Protein AF-A0AAW9J5B9-F1 (afdb_monomer_lite)

Sequence (372 aa):
MESLRKRIINSKIQKLKNLDISQLFRLDVITIFKAQKIKKELELKYELMYESEYAFDNLNALQYTPVLLDLQEYFNFNILSIYGVLKTNSDSKKNKKTFEHNLDNLLLRIQCLWEYIYQYINDYFELELALTYEECKIWRKRQKQIRNDEAKIKQSILELKQIKDDDYNRDKIFSLEQALRFKDKEIACVSKYNICQEMKRKYDLVEGSKYLLNIIASNEYDSVRRIRNQVAHYRSASANTSIDSMFLYNGTKSVSINKEGWIDKADILISIEKELLRLRESLNYLYTILYTSDFPNLKENAGKTYFFVEMVCCNCGDSIKIPDSFVENSSLDKKTYGYCHECGIVEVDFKQMIPLNEKHYEQMLIKFITNM

pLDDT: mean 78.95, std 17.47, range [37.25, 95.94]

Organism: Bacillus thuringiensis (NCBI:txid1428)

Secondary structure (DSSP, 8-state):
-HHHHHHHHHHHHHHHS---HHHH----HHHHHHHHHHHHHH------SS--S--S--HHHHHHHHHHHHHHHIIIIIIHHHHHHHHHHTT-TT-HHHHHHHHHHHHHHHHHHHHHHHHHHHHHTT---BSSHHHHHHHHHHHHHHHHTHHHHHHHHHHHHHS---HHHHHHHHHHHHHHHHTTS---BS-HHHHHHHHHHHB---HHHHHHHHHHHSTTHHHHHHHHHHHHHT--TT--------B-TTS-B-----SS-SS-HHHHHHHHHHHHHHHHHHHHHHHHHHHTT-PPPBGGGTT--EEEEEEEETTT--EEEEEGGGS-TT-TTS-EEEEETTTEEEEEEEEEEEEE-HHHHHHHHHHHHHH-

Structure (mmCIF, N/CA/C/O backbone):
data_AF-A0AAW9J5B9-F1
#
_entry.id   AF-A0AAW9J5B9-F1
#
loop_
_atom_site.group_PDB
_atom_site.id
_atom_site.type_symbol
_atom_site.label_atom_id
_atom_site.label_alt_id
_atom_site.label_comp_id
_atom_site.label_asym_id
_atom_site.label_entity_id
_atom_site.label_seq_id
_atom_site.pdbx_PDB_ins_code
_atom_site.Cartn_x
_atom_site.Cartn_y
_atom_site.Cartn_z
_atom_site.occupancy
_atom_site.B_iso_or_equiv
_atom_site.auth_seq_id
_atom_site.auth_comp_id
_atom_site.auth_asym_id
_atom_site.auth_atom_id
_atom_site.pdbx_PDB_model_num
ATOM 1 N N . MET A 1 1 ? 7.895 44.628 -7.923 1.00 45.50 1 MET A N 1
ATOM 2 C CA . MET A 1 1 ? 8.819 43.609 -7.361 1.00 45.50 1 MET A CA 1
ATOM 3 C C . MET A 1 1 ? 8.143 42.261 -7.103 1.00 45.50 1 MET A C 1
ATOM 5 O O . MET A 1 1 ? 8.737 41.232 -7.402 1.00 45.50 1 MET A O 1
ATOM 9 N N . GLU A 1 2 ? 6.897 42.236 -6.631 1.00 38.62 2 GLU A N 1
ATOM 10 C CA . GLU A 1 2 ? 6.120 41.003 -6.401 1.00 38.62 2 GLU A CA 1
ATOM 11 C C . GLU A 1 2 ? 5.787 40.205 -7.672 1.00 38.62 2 GLU A C 1
ATOM 13 O O . GLU A 1 2 ? 5.855 38.978 -7.667 1.00 38.62 2 GLU A O 1
ATOM 18 N N . SER A 1 3 ? 5.535 40.881 -8.800 1.00 45.56 3 SER A N 1
ATOM 19 C CA . SER A 1 3 ? 5.312 40.217 -10.095 1.00 45.56 3 SER A CA 1
ATOM 20 C C . SER A 1 3 ? 6.584 39.571 -10.663 1.00 45.56 3 SER A C 1
ATOM 22 O O . SER A 1 3 ? 6.514 38.522 -11.302 1.00 45.56 3 SER A O 1
ATOM 24 N N . LEU A 1 4 ? 7.759 40.145 -10.375 1.00 39.75 4 LEU A N 1
ATOM 25 C CA . LEU A 1 4 ? 9.056 39.579 -10.749 1.00 39.75 4 LEU A CA 1
ATOM 26 C C . LEU A 1 4 ? 9.411 38.379 -9.861 1.00 39.75 4 LEU A C 1
ATOM 28 O O . LEU A 1 4 ? 9.873 37.365 -10.373 1.00 39.75 4 LEU A O 1
ATOM 32 N N . ARG A 1 5 ? 9.123 38.448 -8.552 1.00 38.44 5 ARG A N 1
ATOM 33 C CA . ARG A 1 5 ? 9.280 37.308 -7.632 1.00 38.44 5 ARG A CA 1
ATOM 34 C C . ARG A 1 5 ? 8.341 36.154 -7.991 1.00 38.44 5 ARG A C 1
ATOM 36 O O . ARG A 1 5 ? 8.820 35.030 -8.085 1.00 38.44 5 ARG A O 1
ATOM 43 N N . LYS A 1 6 ? 7.064 36.414 -8.307 1.00 42.12 6 LYS A N 1
ATOM 44 C CA . LYS A 1 6 ? 6.124 35.384 -8.795 1.00 42.12 6 LYS A CA 1
ATOM 45 C C . LYS A 1 6 ? 6.561 34.774 -10.132 1.00 42.12 6 LYS A C 1
ATOM 47 O O . LYS A 1 6 ? 6.471 33.564 -10.288 1.00 42.12 6 LYS A O 1
ATOM 52 N N . ARG A 1 7 ? 7.109 35.558 -11.071 1.00 42.88 7 ARG A N 1
ATOM 53 C CA . ARG A 1 7 ? 7.669 35.028 -12.334 1.00 42.88 7 ARG A CA 1
ATOM 54 C C . ARG A 1 7 ? 8.946 34.213 -12.132 1.00 42.88 7 ARG A C 1
ATOM 56 O O . ARG A 1 7 ? 9.095 33.181 -12.772 1.00 42.88 7 ARG A O 1
ATOM 63 N N . ILE A 1 8 ? 9.843 34.622 -11.234 1.00 44.16 8 ILE A N 1
ATOM 64 C CA . ILE A 1 8 ? 11.071 33.871 -10.928 1.00 44.16 8 ILE A CA 1
ATOM 65 C C . ILE A 1 8 ? 10.732 32.563 -10.207 1.00 44.16 8 ILE A C 1
ATOM 67 O O . ILE A 1 8 ? 11.266 31.523 -10.585 1.00 44.16 8 ILE A O 1
ATOM 71 N N . ILE A 1 9 ? 9.809 32.594 -9.241 1.00 42.25 9 ILE A N 1
ATOM 72 C CA . ILE A 1 9 ? 9.325 31.409 -8.522 1.00 42.25 9 ILE A CA 1
ATOM 73 C C . ILE A 1 9 ? 8.587 30.472 -9.484 1.00 42.25 9 ILE A C 1
ATOM 75 O O . ILE A 1 9 ? 8.956 29.306 -9.565 1.00 42.25 9 ILE A O 1
ATOM 79 N N . ASN A 1 10 ? 7.671 30.974 -10.320 1.00 40.94 10 ASN A N 1
ATOM 80 C CA . ASN A 1 10 ? 6.995 30.149 -11.325 1.00 40.94 10 ASN A CA 1
ATOM 81 C C . ASN A 1 10 ? 7.965 29.603 -12.378 1.00 40.94 10 ASN A C 1
ATOM 83 O O . ASN A 1 10 ? 7.846 28.440 -12.727 1.00 40.94 10 ASN A O 1
ATOM 87 N N . SER A 1 11 ? 8.980 30.360 -12.815 1.00 37.25 11 SER A N 1
ATOM 88 C CA . SER A 1 11 ? 9.998 29.864 -13.758 1.00 37.25 11 SER A CA 1
ATOM 89 C C . SER A 1 11 ? 10.945 28.829 -13.140 1.00 37.25 11 SER A C 1
ATOM 91 O O . SER A 1 11 ? 11.411 27.937 -13.843 1.00 37.25 11 SER A O 1
ATOM 93 N N . LYS A 1 12 ? 11.221 28.911 -11.829 1.00 41.00 12 LYS A N 1
ATOM 94 C CA . LYS A 1 12 ? 11.995 27.903 -11.090 1.00 41.00 12 LYS A CA 1
ATOM 95 C C . LYS A 1 12 ? 11.158 26.653 -10.820 1.00 41.00 12 LYS A C 1
ATOM 97 O O . LYS A 1 12 ? 11.671 25.558 -10.996 1.00 41.00 12 LYS A O 1
ATOM 102 N N . ILE A 1 13 ? 9.871 26.803 -10.506 1.00 37.78 13 ILE A N 1
ATOM 103 C CA . ILE A 1 13 ? 8.915 25.695 -10.358 1.00 37.78 13 ILE A CA 1
ATOM 104 C C . ILE A 1 13 ? 8.651 25.014 -11.718 1.00 37.78 13 ILE A C 1
ATOM 106 O O . ILE A 1 13 ? 8.597 23.792 -11.782 1.00 37.78 13 ILE A O 1
ATOM 110 N N . GLN A 1 14 ? 8.598 25.755 -12.833 1.00 38.06 14 GLN A N 1
ATOM 111 C CA . GLN A 1 14 ? 8.521 25.184 -14.190 1.00 38.06 14 GLN A CA 1
ATOM 112 C C . GLN A 1 14 ? 9.832 24.530 -14.644 1.00 38.06 14 GLN A C 1
ATOM 114 O O . GLN A 1 14 ? 9.792 23.538 -15.365 1.00 38.06 14 GLN A O 1
ATOM 119 N N . LYS A 1 15 ? 10.991 25.041 -14.205 1.00 39.75 15 LYS A N 1
ATOM 120 C CA . LYS A 1 15 ? 12.293 24.385 -14.420 1.00 39.75 15 LYS A CA 1
ATOM 121 C C . LYS A 1 15 ? 12.475 23.126 -13.570 1.00 39.75 15 LYS A C 1
ATOM 123 O O . LYS A 1 15 ? 13.198 22.239 -13.998 1.00 39.75 15 LYS A O 1
ATOM 128 N N . LEU A 1 16 ? 11.816 23.030 -12.414 1.00 38.62 16 LEU A N 1
ATOM 129 C CA . LEU A 1 16 ? 11.815 21.828 -11.573 1.00 38.62 16 LEU A CA 1
ATOM 130 C C . LEU A 1 16 ? 10.824 20.763 -12.071 1.00 38.62 16 LEU A C 1
ATOM 132 O O . LEU A 1 16 ? 11.108 19.579 -11.948 1.00 38.62 16 LEU A O 1
ATOM 136 N N . LYS A 1 17 ? 9.719 21.160 -12.721 1.00 41.53 17 LYS A N 1
ATOM 137 C CA . LYS A 1 17 ? 8.743 20.225 -13.320 1.00 41.53 17 LYS A CA 1
ATOM 138 C C . LYS A 1 17 ? 9.217 19.529 -14.604 1.00 41.53 17 LYS A C 1
ATOM 140 O O . LYS A 1 17 ? 8.577 18.583 -15.042 1.00 41.53 17 LYS A O 1
ATOM 145 N N . ASN A 1 18 ? 10.346 19.951 -15.173 1.00 43.81 18 ASN A N 1
ATOM 146 C CA . ASN A 1 18 ? 10.967 19.331 -16.341 1.00 43.81 18 ASN A CA 1
ATOM 147 C C . ASN A 1 18 ? 12.448 19.042 -16.059 1.00 43.81 18 ASN A C 1
ATOM 149 O O . ASN A 1 18 ? 13.334 19.679 -16.632 1.00 43.81 18 ASN A O 1
ATOM 153 N N . LEU A 1 19 ? 12.722 18.062 -15.193 1.00 48.56 19 LEU A N 1
ATOM 154 C CA . LEU A 1 19 ? 13.980 17.320 -15.278 1.00 48.56 19 LEU A CA 1
ATOM 155 C C . LEU A 1 19 ? 13.970 16.575 -16.619 1.00 48.56 19 LEU A C 1
ATOM 157 O O . LEU A 1 19 ? 13.401 15.491 -16.769 1.00 48.56 19 LEU A O 1
ATOM 161 N N . ASP A 1 20 ? 14.504 17.248 -17.631 1.00 61.62 20 ASP A N 1
ATOM 162 C CA . ASP A 1 20 ? 14.622 16.743 -18.987 1.00 61.62 20 ASP A CA 1
ATOM 163 C C . ASP A 1 20 ? 15.640 15.589 -19.003 1.00 61.62 20 ASP A C 1
ATOM 165 O O . ASP A 1 20 ? 16.644 15.622 -18.295 1.00 61.62 20 ASP A O 1
ATOM 169 N N . ILE A 1 21 ? 15.399 14.556 -19.813 1.00 59.09 21 ILE A N 1
ATOM 170 C CA . ILE A 1 21 ? 16.314 13.417 -20.012 1.00 59.09 21 ILE A CA 1
ATOM 171 C C . ILE A 1 21 ? 17.737 13.915 -20.336 1.00 59.09 21 ILE A C 1
ATOM 173 O O . ILE A 1 21 ? 18.721 13.290 -19.939 1.00 59.09 21 ILE A O 1
ATOM 177 N N . SER A 1 22 ? 17.842 15.086 -20.976 1.00 53.28 22 SER A N 1
ATOM 178 C CA . SER A 1 22 ? 19.089 15.814 -21.246 1.00 53.28 22 SER A CA 1
ATOM 179 C C . SER A 1 22 ? 19.916 16.178 -20.001 1.00 53.28 22 SER A C 1
ATOM 181 O O . SER A 1 22 ? 21.133 16.322 -20.093 1.00 53.28 22 SER A O 1
ATOM 183 N N . GLN A 1 23 ? 19.288 16.305 -18.830 1.00 58.41 23 GLN A N 1
ATOM 184 C CA . GLN A 1 23 ? 19.950 16.587 -17.552 1.00 58.41 23 GLN A CA 1
ATOM 185 C C . GLN A 1 23 ? 20.451 15.313 -16.859 1.00 58.41 23 GLN A C 1
ATOM 187 O O . GLN A 1 23 ? 21.384 15.375 -16.062 1.00 58.41 23 GLN A O 1
ATOM 192 N N . LEU A 1 24 ? 19.850 14.161 -17.173 1.00 58.34 24 LEU A N 1
ATOM 193 C CA . LEU A 1 24 ? 20.201 12.863 -16.589 1.00 58.34 24 LEU A CA 1
ATOM 194 C C . LEU A 1 24 ? 21.295 12.142 -17.385 1.00 58.34 24 LEU A C 1
ATOM 196 O O . LEU A 1 24 ? 22.034 11.334 -16.825 1.00 58.34 24 LEU A O 1
ATOM 200 N N . PHE A 1 25 ? 21.423 12.437 -18.682 1.00 63.41 25 PHE A N 1
ATOM 201 C CA . PHE A 1 25 ? 22.341 11.731 -19.566 1.00 63.41 25 PHE A CA 1
ATOM 202 C C . PHE A 1 25 ? 23.027 12.665 -20.566 1.00 63.41 25 PHE A C 1
ATOM 204 O O . PHE A 1 25 ? 22.401 13.528 -21.174 1.00 63.41 25 PHE A O 1
ATOM 211 N N . ARG A 1 26 ? 24.321 12.429 -20.819 1.00 67.50 26 ARG A N 1
ATOM 212 C CA . ARG A 1 26 ? 25.045 13.050 -21.940 1.00 67.50 26 ARG A CA 1
ATOM 213 C C . ARG A 1 26 ? 24.706 12.309 -23.234 1.00 67.50 26 ARG A C 1
ATOM 215 O O . ARG A 1 26 ? 25.412 11.378 -23.613 1.00 67.50 26 ARG A O 1
ATOM 222 N N . LEU A 1 27 ? 23.605 12.694 -23.868 1.00 70.06 27 LEU A N 1
ATOM 223 C CA . LEU A 1 27 ? 23.097 12.088 -25.101 1.00 70.06 27 LEU A CA 1
ATOM 224 C C . LEU A 1 27 ? 23.032 13.122 -26.221 1.00 70.06 27 LEU A C 1
ATOM 226 O O . LEU A 1 27 ? 22.936 14.323 -25.968 1.00 70.06 27 LEU A O 1
ATOM 230 N N . ASP A 1 28 ? 23.068 12.654 -27.466 1.00 77.00 28 ASP A N 1
ATOM 231 C CA . ASP A 1 28 ? 22.758 13.506 -28.606 1.00 77.00 28 ASP A CA 1
ATOM 232 C C . ASP A 1 28 ? 21.259 13.863 -28.637 1.00 77.00 28 ASP A C 1
ATOM 234 O O . ASP A 1 28 ? 20.402 13.160 -28.092 1.00 77.00 28 ASP A O 1
ATOM 238 N N . VAL A 1 29 ? 20.945 14.975 -29.301 1.00 74.94 29 VAL A N 1
ATOM 239 C CA . VAL A 1 29 ? 19.597 15.562 -29.350 1.00 74.94 29 VAL A CA 1
ATOM 240 C C . VAL A 1 29 ? 18.562 14.596 -29.942 1.00 74.94 29 VAL A C 1
ATOM 242 O O . VAL A 1 29 ? 17.418 14.572 -29.489 1.00 74.94 29 VAL A O 1
ATOM 245 N N . ILE A 1 30 ? 18.950 13.768 -30.919 1.00 81.25 30 ILE A N 1
ATOM 246 C CA . ILE A 1 30 ? 18.036 12.817 -31.571 1.00 81.25 30 ILE A CA 1
ATOM 247 C C . ILE A 1 30 ? 17.662 11.706 -30.588 1.00 81.25 30 ILE A C 1
ATOM 249 O O . ILE A 1 30 ? 16.487 11.346 -30.476 1.00 81.25 30 ILE A O 1
ATOM 253 N N . THR A 1 31 ? 18.643 11.190 -29.848 1.00 78.31 31 THR A N 1
ATOM 254 C CA . THR A 1 31 ? 18.417 10.178 -28.811 1.00 78.31 31 THR A CA 1
ATOM 255 C C . THR A 1 31 ? 17.527 10.712 -27.690 1.00 78.31 31 THR A C 1
ATOM 257 O O . THR A 1 31 ? 16.606 10.016 -27.262 1.00 78.31 31 THR A O 1
ATOM 260 N N . ILE A 1 32 ? 17.732 11.961 -27.259 1.00 79.06 32 ILE A N 1
ATOM 261 C CA . ILE A 1 32 ? 16.878 12.615 -26.253 1.00 79.06 32 ILE A CA 1
ATOM 262 C C . ILE A 1 32 ? 15.430 12.694 -26.744 1.00 79.06 32 ILE A C 1
ATOM 264 O O . ILE A 1 32 ? 14.520 12.276 -26.030 1.00 79.06 32 ILE A O 1
ATOM 268 N N . PHE A 1 33 ? 15.209 13.163 -27.975 1.00 82.00 33 PHE A N 1
ATOM 269 C CA . PHE A 1 33 ? 13.865 13.312 -28.536 1.00 82.00 33 PHE A CA 1
ATOM 270 C C . PHE A 1 33 ? 13.115 11.972 -28.630 1.00 82.00 33 PHE A C 1
ATOM 272 O O . PHE A 1 33 ? 11.947 11.870 -28.251 1.00 82.00 33 PHE A O 1
ATOM 279 N N . LYS A 1 34 ? 13.794 10.910 -29.083 1.00 85.44 34 LYS A N 1
ATOM 280 C CA . LYS A 1 34 ? 13.216 9.556 -29.138 1.00 85.44 34 LYS A CA 1
ATOM 281 C C . LYS A 1 34 ? 12.897 9.008 -27.744 1.00 85.44 34 LYS A C 1
ATOM 283 O O . LYS A 1 34 ? 11.798 8.497 -27.533 1.00 85.44 34 LYS A O 1
ATOM 288 N N . ALA A 1 35 ? 13.811 9.169 -26.787 1.00 86.44 35 ALA A N 1
ATOM 289 C CA . ALA A 1 35 ? 13.609 8.723 -25.412 1.00 86.44 35 ALA A CA 1
ATOM 290 C C . ALA A 1 35 ? 12.434 9.451 -24.735 1.00 86.44 35 ALA A C 1
ATOM 292 O O . ALA A 1 35 ? 11.640 8.821 -24.038 1.00 86.44 35 ALA A O 1
ATOM 293 N N . GLN A 1 36 ? 12.280 10.757 -24.981 1.00 86.56 36 GLN A N 1
ATOM 294 C CA . GLN A 1 36 ? 11.145 11.544 -24.489 1.00 86.56 36 GLN A CA 1
ATOM 295 C C . GLN A 1 36 ? 9.810 11.054 -25.058 1.00 86.56 36 GLN A C 1
ATOM 297 O O . GLN A 1 36 ? 8.827 10.992 -24.321 1.00 86.56 36 GLN A O 1
ATOM 302 N N . LYS A 1 37 ? 9.765 10.680 -26.344 1.00 89.19 37 LYS A N 1
ATOM 303 C CA . LYS A 1 37 ? 8.553 10.124 -26.960 1.00 89.19 37 LYS A CA 1
ATOM 304 C C . LYS A 1 37 ? 8.123 8.828 -26.266 1.00 89.19 37 LYS A C 1
ATOM 306 O O . LYS A 1 37 ? 6.975 8.728 -25.849 1.00 89.19 37 LYS A O 1
ATOM 311 N N . ILE A 1 38 ? 9.061 7.900 -26.060 1.00 89.38 38 ILE A N 1
ATOM 312 C CA . ILE A 1 38 ? 8.812 6.629 -25.357 1.00 89.38 38 ILE A CA 1
ATOM 313 C C . ILE A 1 38 ? 8.343 6.883 -23.919 1.00 89.38 38 ILE A C 1
ATOM 315 O O . ILE A 1 38 ? 7.370 6.287 -23.467 1.00 89.38 38 ILE A O 1
ATOM 319 N N . LYS A 1 39 ? 9.003 7.803 -23.201 1.00 91.12 39 LYS A N 1
ATOM 320 C CA . LYS A 1 39 ? 8.587 8.201 -21.850 1.00 91.12 39 LYS A CA 1
ATOM 321 C C . LYS A 1 39 ? 7.140 8.699 -21.840 1.00 91.12 39 LYS A C 1
ATOM 323 O O . LYS A 1 39 ? 6.379 8.294 -20.973 1.00 91.12 39 LYS A O 1
ATOM 328 N N . LYS A 1 40 ? 6.761 9.556 -22.791 1.00 90.25 40 LYS A N 1
ATOM 329 C CA . LYS A 1 40 ? 5.415 10.139 -22.874 1.00 90.25 40 LYS A CA 1
ATOM 330 C C . LYS A 1 40 ? 4.329 9.093 -23.151 1.00 90.25 40 LYS A C 1
ATOM 332 O O . LYS A 1 40 ? 3.223 9.240 -22.651 1.00 90.25 40 LYS A O 1
ATOM 337 N N . GLU A 1 41 ? 4.634 8.051 -23.923 1.00 92.00 41 GLU A N 1
ATOM 338 C CA . GLU A 1 41 ? 3.702 6.946 -24.213 1.00 92.00 41 GLU A CA 1
ATOM 339 C C . GLU A 1 41 ? 3.395 6.090 -22.971 1.00 92.00 41 GLU A C 1
ATOM 341 O O . GLU A 1 41 ? 2.293 5.558 -22.836 1.00 92.00 41 GLU A O 1
ATOM 346 N N . LEU A 1 42 ? 4.353 5.978 -22.048 1.00 92.19 42 LEU A N 1
ATOM 347 C CA . LEU A 1 42 ? 4.228 5.181 -20.823 1.00 92.19 42 LEU A CA 1
ATOM 348 C C . LEU A 1 42 ? 3.966 6.014 -19.563 1.00 92.19 42 LEU A C 1
ATOM 350 O O . LEU A 1 42 ? 3.813 5.435 -18.489 1.00 92.19 42 LEU A O 1
ATOM 354 N N . GLU A 1 43 ? 3.922 7.341 -19.685 1.00 93.38 43 GLU A N 1
ATOM 355 C CA . GLU A 1 43 ? 3.782 8.274 -18.567 1.00 93.38 43 GLU A CA 1
ATOM 356 C C . GLU A 1 43 ? 2.565 7.925 -17.707 1.00 93.38 43 GLU A C 1
ATOM 358 O O . GLU A 1 43 ? 1.447 7.774 -18.202 1.00 93.38 43 GLU A O 1
ATOM 363 N N . LEU A 1 44 ? 2.789 7.802 -16.401 1.00 93.50 44 LEU A N 1
ATOM 364 C CA . LEU A 1 44 ? 1.720 7.642 -15.434 1.00 93.50 44 LEU A CA 1
ATOM 365 C C . LEU A 1 44 ? 1.072 9.001 -15.188 1.00 93.50 44 LEU A C 1
ATOM 367 O O . LEU A 1 44 ? 1.712 9.928 -14.677 1.00 93.50 44 LEU A O 1
ATOM 371 N N . LYS A 1 45 ? -0.215 9.085 -15.501 1.00 92.94 45 LYS A N 1
ATOM 372 C CA . LYS A 1 45 ? -1.124 10.127 -15.033 1.00 92.94 45 LYS A CA 1
ATOM 373 C C . LYS A 1 45 ? -2.209 9.423 -14.250 1.00 92.94 45 LYS A C 1
ATOM 375 O O . LYS A 1 45 ? -2.816 8.495 -14.775 1.00 92.94 45 LYS A O 1
ATOM 380 N N . TYR A 1 46 ? -2.371 9.821 -12.996 1.00 90.50 46 TYR A N 1
ATOM 381 C CA . TYR A 1 46 ? -3.402 9.242 -12.160 1.00 90.50 46 TYR A CA 1
ATOM 382 C C . TYR A 1 46 ? -4.772 9.547 -12.743 1.00 90.50 46 TYR A C 1
ATOM 384 O O . TYR A 1 46 ? -5.116 10.704 -12.983 1.00 90.50 46 TYR A O 1
ATOM 392 N N . GLU A 1 47 ? -5.518 8.480 -12.974 1.00 87.19 47 GLU A N 1
ATOM 393 C CA . GLU A 1 47 ? -6.878 8.492 -13.483 1.00 87.19 47 GLU A CA 1
ATOM 394 C C . GLU A 1 47 ? -7.669 7.497 -12.632 1.00 87.19 47 GLU A C 1
ATOM 396 O O . GLU A 1 47 ? -7.157 6.428 -12.284 1.00 87.19 47 GLU A O 1
ATOM 401 N N . LEU A 1 48 ? -8.890 7.872 -12.245 1.00 82.06 48 LEU A N 1
ATOM 402 C CA . LEU A 1 48 ? -9.782 6.953 -11.545 1.00 82.06 48 LEU A CA 1
ATOM 403 C C . LEU A 1 48 ? -10.163 5.830 -12.508 1.00 82.06 48 LEU A C 1
ATOM 405 O O . LEU A 1 48 ? -10.676 6.087 -13.594 1.00 82.06 48 LEU A O 1
ATOM 409 N N . MET A 1 49 ? -9.906 4.588 -12.104 1.00 79.81 49 MET A N 1
ATOM 410 C CA . MET A 1 49 ? -10.220 3.413 -12.923 1.00 79.81 49 MET A CA 1
ATOM 411 C C . MET A 1 49 ? -11.723 3.098 -12.936 1.00 79.81 49 MET A C 1
ATOM 413 O O . MET A 1 49 ? -12.199 2.402 -13.829 1.00 79.81 49 MET A O 1
ATOM 417 N N . TYR A 1 50 ? -12.461 3.606 -11.950 1.00 76.44 50 TYR A N 1
ATOM 418 C CA . TYR A 1 50 ? -13.912 3.524 -11.840 1.00 76.44 50 TYR A CA 1
ATOM 419 C C . TYR A 1 50 ? -14.436 4.733 -11.062 1.00 76.44 50 TYR A C 1
ATOM 421 O O . TYR A 1 50 ? -13.737 5.300 -10.217 1.00 76.44 50 TYR A O 1
ATOM 429 N N . GLU A 1 51 ? -15.664 5.138 -11.369 1.00 68.38 51 GLU A N 1
ATOM 430 C CA . GLU A 1 51 ? -16.358 6.191 -10.635 1.00 68.38 51 GLU A CA 1
ATOM 431 C C . GLU A 1 51 ? -16.940 5.626 -9.333 1.00 68.38 51 GLU A C 1
ATOM 433 O O . GLU A 1 51 ? -17.362 4.472 -9.264 1.00 68.38 51 GLU A O 1
ATOM 438 N N . SER A 1 52 ? -16.954 6.452 -8.291 1.00 64.94 52 SER A N 1
ATOM 439 C CA . SER A 1 52 ? -17.652 6.184 -7.036 1.00 64.94 52 SER A CA 1
ATOM 440 C C . SER A 1 52 ? -18.594 7.350 -6.776 1.00 64.94 52 SER A C 1
ATOM 442 O O . SER A 1 52 ? -18.180 8.507 -6.869 1.00 64.94 52 SER A O 1
ATOM 444 N N . GLU A 1 53 ? -19.849 7.048 -6.435 1.00 53.19 53 GLU A N 1
ATOM 445 C CA . GLU A 1 53 ? -20.842 8.049 -6.016 1.00 53.19 53 GLU A CA 1
ATOM 446 C C . GLU A 1 53 ? -20.408 8.789 -4.737 1.00 53.19 53 GLU A C 1
ATOM 448 O O . GLU A 1 53 ? -20.873 9.892 -4.454 1.00 53.19 53 GLU A O 1
ATOM 453 N N . TYR A 1 54 ? -19.466 8.210 -3.987 1.00 54.53 54 TYR A N 1
ATOM 454 C CA . TYR A 1 54 ? -18.991 8.704 -2.702 1.00 54.53 54 TYR A CA 1
ATOM 455 C C . TYR A 1 54 ? -17.584 9.261 -2.852 1.00 54.53 54 TYR A C 1
ATOM 457 O O . TYR A 1 54 ? -16.589 8.649 -2.465 1.00 54.53 54 TYR A O 1
ATOM 465 N N . ALA A 1 55 ? -17.505 10.448 -3.439 1.00 50.84 55 ALA A N 1
ATOM 466 C CA . ALA A 1 55 ? -16.282 11.225 -3.448 1.00 50.84 55 ALA A CA 1
ATOM 467 C C . ALA A 1 55 ? -16.315 12.248 -2.299 1.00 50.84 55 ALA A C 1
ATOM 469 O O . ALA A 1 55 ? -17.340 12.875 -2.042 1.00 50.84 55 ALA A O 1
ATOM 470 N N . PHE A 1 56 ? -15.155 12.459 -1.674 1.00 52.19 56 PHE A N 1
ATOM 471 C CA . PHE A 1 56 ? -14.836 13.594 -0.797 1.00 52.19 56 PHE A CA 1
ATOM 472 C C . PHE A 1 56 ? -15.341 13.559 0.655 1.00 52.19 56 PHE A C 1
ATOM 474 O O . PHE A 1 56 ? -16.230 14.313 1.034 1.00 52.19 56 PHE A O 1
ATOM 481 N N . ASP A 1 57 ? -14.652 12.783 1.507 1.00 53.94 57 ASP A N 1
ATOM 482 C CA . ASP A 1 57 ? -14.237 13.260 2.848 1.00 53.94 57 ASP A CA 1
ATOM 483 C C . ASP A 1 57 ? -13.143 12.390 3.517 1.00 53.94 57 ASP A C 1
ATOM 485 O O . ASP A 1 57 ? -13.123 12.174 4.735 1.00 53.94 57 ASP A O 1
ATOM 489 N N . ASN A 1 58 ? -12.229 11.832 2.714 1.00 64.25 58 ASN A N 1
ATOM 490 C CA . ASN A 1 58 ? -11.289 10.816 3.182 1.00 64.25 58 ASN A CA 1
ATOM 491 C C . ASN A 1 58 ? -10.040 11.455 3.820 1.00 64.25 58 ASN A C 1
ATOM 493 O O . ASN A 1 58 ? -9.163 11.956 3.116 1.00 64.25 58 ASN A O 1
ATOM 497 N N . LEU A 1 59 ? -9.920 11.405 5.153 1.00 70.44 59 LEU A N 1
ATOM 498 C CA . LEU A 1 59 ? -8.696 11.806 5.870 1.00 70.44 59 LEU A CA 1
ATOM 499 C C . LEU A 1 59 ? -7.468 11.031 5.364 1.00 70.44 59 LEU A C 1
ATOM 501 O O . LEU A 1 59 ? -6.374 11.591 5.286 1.00 70.44 59 LEU A O 1
ATOM 505 N N . ASN A 1 60 ? -7.659 9.781 4.926 1.00 76.56 60 ASN A N 1
ATOM 506 C CA . ASN A 1 60 ? -6.580 8.992 4.342 1.00 76.56 60 ASN A CA 1
ATOM 507 C C . ASN A 1 60 ? -6.087 9.615 3.030 1.00 76.56 60 ASN A C 1
ATOM 509 O O . ASN A 1 60 ? -4.891 9.580 2.756 1.00 76.56 60 ASN A O 1
ATOM 513 N N . ALA A 1 61 ? -6.957 10.244 2.232 1.00 81.06 61 ALA A N 1
ATOM 514 C CA . ALA A 1 61 ? -6.512 10.923 1.016 1.00 81.06 61 ALA A CA 1
ATOM 515 C C . ALA A 1 61 ? -5.514 12.041 1.346 1.00 81.06 61 ALA A C 1
ATOM 517 O O . ALA A 1 61 ? -4.488 12.147 0.680 1.00 81.06 61 ALA A O 1
ATOM 518 N N . LEU A 1 62 ? -5.732 12.813 2.413 1.00 80.81 62 LEU A N 1
ATOM 519 C CA . LEU A 1 62 ? -4.776 13.843 2.835 1.00 80.81 62 LEU A CA 1
ATOM 520 C C . LEU A 1 62 ? -3.427 13.251 3.264 1.00 80.81 62 LEU A C 1
ATOM 522 O O . LEU A 1 62 ? -2.384 13.796 2.909 1.00 80.81 62 LEU A O 1
ATOM 526 N N . GLN A 1 63 ? -3.444 12.130 3.989 1.00 84.50 63 GLN A N 1
ATOM 527 C CA . GLN A 1 63 ? -2.227 11.475 4.475 1.00 84.50 63 GLN A CA 1
ATOM 528 C C . GLN A 1 63 ? -1.426 10.803 3.350 1.00 84.50 63 GLN A C 1
ATOM 530 O O . GLN A 1 63 ? -0.202 10.915 3.310 1.00 84.50 63 GLN A O 1
ATOM 535 N N . TYR A 1 64 ? -2.100 10.118 2.424 1.00 88.75 64 TYR A N 1
ATOM 536 C CA . TYR A 1 64 ? -1.452 9.204 1.482 1.00 88.75 64 TYR A CA 1
ATOM 537 C C . TYR A 1 64 ? -1.299 9.752 0.057 1.00 88.75 64 TYR A C 1
ATOM 539 O O . TYR A 1 64 ? -0.500 9.215 -0.713 1.00 88.75 64 TYR A O 1
ATOM 547 N N . THR A 1 65 ? -1.995 10.836 -0.308 1.00 89.94 65 THR A N 1
ATOM 548 C CA . THR A 1 65 ? -1.812 11.487 -1.621 1.00 89.94 65 THR A CA 1
ATOM 549 C C . THR A 1 65 ? -0.374 11.951 -1.858 1.00 89.94 65 THR A C 1
ATOM 551 O O . THR A 1 65 ? 0.141 11.677 -2.943 1.00 89.94 65 THR A O 1
ATOM 554 N N . PRO A 1 66 ? 0.320 12.602 -0.898 1.00 90.62 66 PRO A N 1
ATOM 555 C CA . PRO A 1 66 ? 1.708 13.014 -1.107 1.00 90.62 66 PRO A CA 1
ATOM 556 C C . PRO A 1 66 ? 2.618 11.837 -1.475 1.00 90.62 66 PRO A C 1
ATOM 558 O O . PRO A 1 66 ? 3.387 11.930 -2.425 1.00 90.62 66 PRO A O 1
ATOM 561 N N . VAL A 1 67 ? 2.450 10.694 -0.801 1.00 91.06 67 VAL A N 1
ATOM 562 C CA . VAL A 1 67 ? 3.235 9.483 -1.075 1.00 91.06 67 VAL A CA 1
ATOM 563 C C . VAL A 1 67 ? 2.944 8.936 -2.476 1.00 91.06 67 VAL A C 1
ATOM 565 O O . VAL A 1 67 ? 3.868 8.561 -3.192 1.00 91.06 67 VAL A O 1
ATOM 568 N N . LEU A 1 68 ? 1.680 8.928 -2.921 1.00 92.25 68 LEU A N 1
ATOM 569 C CA . LEU A 1 68 ? 1.345 8.527 -4.293 1.00 92.25 68 LEU A CA 1
ATOM 570 C C . LEU A 1 68 ? 1.960 9.459 -5.341 1.00 92.25 68 LEU A C 1
ATOM 572 O O . LEU A 1 68 ? 2.433 8.982 -6.374 1.00 92.25 68 LEU A O 1
ATOM 576 N N . LEU A 1 69 ? 1.969 10.770 -5.099 1.00 91.81 69 LEU A N 1
ATOM 577 C CA . LEU A 1 69 ? 2.608 11.727 -6.003 1.00 91.81 69 LEU A CA 1
ATOM 578 C C . LEU A 1 69 ? 4.121 11.488 -6.081 1.00 91.81 69 LEU A C 1
ATOM 580 O O . LEU A 1 69 ? 4.663 11.440 -7.184 1.00 91.81 69 LEU A O 1
ATOM 584 N N . ASP A 1 70 ? 4.781 11.217 -4.955 1.00 91.19 70 ASP A N 1
ATOM 585 C CA . ASP A 1 70 ? 6.205 10.860 -4.933 1.00 91.19 70 ASP A CA 1
ATOM 586 C C . ASP A 1 70 ? 6.484 9.569 -5.724 1.00 91.19 70 ASP A C 1
ATOM 588 O O . ASP A 1 70 ? 7.452 9.494 -6.485 1.00 91.19 70 ASP A O 1
ATOM 592 N N . LEU A 1 71 ? 5.617 8.553 -5.615 1.00 93.75 71 LEU A N 1
ATOM 593 C CA . LEU A 1 71 ? 5.730 7.314 -6.398 1.00 93.75 71 LEU A CA 1
ATOM 594 C C . LEU A 1 71 ? 5.527 7.554 -7.897 1.00 93.75 71 LEU A C 1
ATOM 596 O O . LEU A 1 71 ? 6.245 6.972 -8.717 1.00 93.75 71 LEU A O 1
ATOM 600 N N . GLN A 1 72 ? 4.591 8.431 -8.265 1.00 95.00 72 GLN A N 1
ATOM 601 C CA . GLN A 1 72 ? 4.373 8.837 -9.652 1.00 95.00 72 GLN A CA 1
ATOM 602 C C . GLN A 1 72 ? 5.595 9.560 -10.212 1.00 95.00 72 GLN A C 1
ATOM 604 O O . GLN A 1 72 ? 6.046 9.245 -11.316 1.00 95.00 72 GLN A O 1
ATOM 609 N N . GLU A 1 73 ? 6.158 10.504 -9.460 1.00 92.50 73 GLU A N 1
ATOM 610 C CA . GLU A 1 73 ? 7.385 11.195 -9.843 1.00 92.50 73 GLU A CA 1
ATOM 611 C C . GLU A 1 73 ? 8.556 10.214 -9.955 1.00 92.50 73 GLU A C 1
ATOM 613 O O . GLU A 1 73 ? 9.305 10.247 -10.937 1.00 92.50 73 GLU A O 1
ATOM 618 N N . TYR A 1 74 ? 8.692 9.276 -9.017 1.00 93.56 74 TYR A N 1
ATOM 619 C CA . TYR A 1 74 ? 9.715 8.239 -9.087 1.00 93.56 74 TYR A CA 1
ATOM 620 C C . TYR A 1 74 ? 9.562 7.385 -10.353 1.00 93.56 74 TYR A C 1
ATOM 622 O O . TYR A 1 74 ? 10.523 7.226 -11.109 1.00 93.56 74 TYR A O 1
ATOM 630 N N . PHE A 1 75 ? 8.359 6.898 -10.654 1.00 95.94 75 PHE A N 1
ATOM 631 C CA . PHE A 1 75 ? 8.091 6.132 -11.870 1.00 95.94 75 PHE A CA 1
ATOM 632 C C . PHE A 1 75 ? 8.401 6.949 -13.138 1.00 95.94 75 PHE A C 1
ATOM 634 O O . PHE A 1 75 ? 9.222 6.545 -13.969 1.00 95.94 75 PHE A O 1
ATOM 641 N N . ASN A 1 76 ? 7.829 8.147 -13.263 1.00 93.19 76 ASN A N 1
ATOM 642 C CA . ASN A 1 76 ? 7.947 8.967 -14.467 1.00 93.19 76 ASN A CA 1
ATOM 643 C C . ASN A 1 76 ? 9.366 9.502 -14.698 1.00 93.19 76 ASN A C 1
ATOM 645 O O . ASN A 1 76 ? 9.844 9.537 -15.836 1.00 93.19 76 ASN A O 1
ATOM 649 N N . PHE A 1 77 ? 10.061 9.941 -13.649 1.00 89.12 77 PHE A N 1
ATOM 650 C CA . PHE A 1 77 ? 11.378 10.561 -13.793 1.00 89.12 77 PHE A CA 1
ATOM 651 C C . PHE A 1 77 ? 12.522 9.569 -13.645 1.00 89.12 77 PHE A C 1
ATOM 653 O O . PHE A 1 77 ? 13.458 9.625 -14.442 1.00 89.12 77 PHE A O 1
ATOM 660 N N . ASN A 1 78 ? 12.464 8.659 -12.674 1.00 89.00 78 ASN A N 1
ATOM 661 C CA . ASN A 1 78 ? 13.589 7.781 -12.364 1.00 89.00 78 ASN A CA 1
ATOM 662 C C . ASN A 1 78 ? 13.560 6.463 -13.141 1.00 89.00 78 ASN A C 1
ATOM 664 O O . ASN A 1 78 ? 14.621 5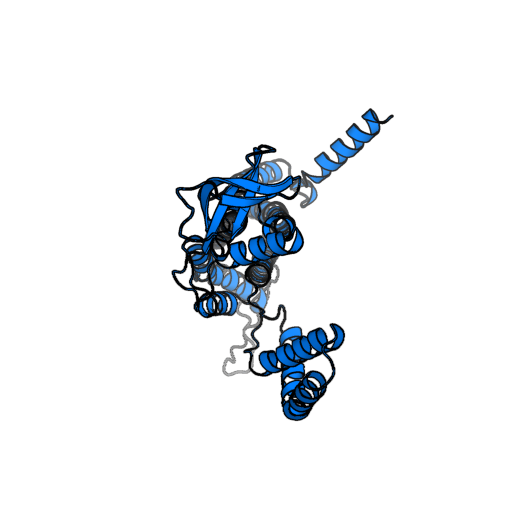.893 -13.376 1.00 89.00 78 ASN A O 1
ATOM 668 N N . ILE A 1 79 ? 12.387 5.979 -13.550 1.00 93.94 79 ILE A N 1
ATOM 669 C CA . ILE A 1 79 ? 12.261 4.699 -14.256 1.00 93.94 79 ILE A CA 1
ATOM 670 C C . ILE A 1 79 ? 12.076 4.934 -15.757 1.00 93.94 79 ILE A C 1
ATOM 672 O O . ILE A 1 79 ? 12.922 4.513 -16.552 1.00 93.94 79 ILE A O 1
ATOM 676 N N . LEU A 1 80 ? 11.032 5.667 -16.161 1.00 93.88 80 LEU A N 1
ATOM 677 C CA . LEU A 1 80 ? 10.719 5.852 -17.584 1.00 93.88 80 LEU A CA 1
ATOM 678 C C . LEU A 1 80 ? 11.810 6.607 -18.349 1.00 93.88 80 LEU A C 1
ATOM 680 O O . LEU A 1 80 ? 12.060 6.299 -19.514 1.00 93.88 80 LEU A O 1
ATOM 684 N N . SER A 1 81 ? 12.506 7.553 -17.709 1.00 89.06 81 SER A N 1
ATOM 685 C CA . SER A 1 81 ? 13.628 8.256 -18.347 1.00 89.06 81 SER A CA 1
ATOM 686 C C . SER A 1 81 ? 14.771 7.297 -18.702 1.00 89.06 81 SER A C 1
ATOM 688 O O . SER A 1 81 ? 15.306 7.369 -19.806 1.00 89.06 81 SER A O 1
ATOM 690 N N . ILE A 1 82 ? 15.127 6.370 -17.803 1.00 90.69 82 ILE A N 1
ATOM 691 C CA . ILE A 1 82 ? 16.188 5.378 -18.052 1.00 90.69 82 ILE A CA 1
ATOM 692 C C . ILE A 1 82 ? 15.732 4.382 -19.119 1.00 90.69 82 ILE A C 1
ATOM 694 O O . ILE A 1 82 ? 16.482 4.079 -20.048 1.00 90.69 82 ILE A O 1
ATOM 698 N N . TYR A 1 83 ? 14.488 3.913 -19.023 1.00 93.19 83 TYR A N 1
ATOM 699 C CA . TYR A 1 83 ? 13.907 2.999 -19.999 1.00 93.19 83 TYR A CA 1
ATOM 700 C C . TYR A 1 83 ? 13.861 3.598 -21.412 1.00 93.19 83 TYR A C 1
ATOM 702 O O . TYR A 1 83 ? 14.291 2.948 -22.364 1.00 93.19 83 TYR A O 1
ATOM 710 N N . GLY A 1 84 ? 13.425 4.853 -21.560 1.00 90.44 84 GLY A N 1
ATOM 711 C CA . GLY A 1 84 ? 13.398 5.541 -22.853 1.00 90.44 84 GLY A CA 1
ATOM 712 C C . GLY A 1 84 ? 14.784 5.625 -23.500 1.00 90.44 84 GLY A C 1
ATOM 713 O O . GLY A 1 84 ? 14.930 5.381 -24.700 1.00 90.44 84 GLY A O 1
ATOM 714 N N . VAL A 1 85 ? 15.821 5.893 -22.700 1.00 87.25 85 VAL A N 1
ATOM 715 C CA . VAL A 1 85 ? 17.221 5.907 -23.156 1.00 87.25 85 VAL A CA 1
ATOM 716 C C . VAL A 1 85 ? 17.705 4.508 -23.536 1.00 87.25 85 VAL A C 1
ATOM 718 O O . VAL A 1 85 ? 18.378 4.357 -24.556 1.00 87.25 85 VAL A O 1
ATOM 721 N N . LEU A 1 86 ? 17.363 3.480 -22.758 1.00 88.06 86 LEU A N 1
ATOM 722 C CA . LEU A 1 86 ? 17.707 2.087 -23.059 1.00 88.06 86 LEU A CA 1
ATOM 723 C C . LEU A 1 86 ? 17.075 1.605 -24.363 1.00 88.06 86 LEU A C 1
ATOM 725 O O . LEU A 1 86 ? 17.785 1.087 -25.223 1.00 88.06 86 LEU A O 1
ATOM 729 N N . LYS A 1 87 ? 15.766 1.814 -24.523 1.00 88.31 87 LYS A N 1
ATOM 730 C CA . LYS A 1 87 ? 15.003 1.397 -25.704 1.00 88.31 87 LYS A CA 1
ATOM 731 C C . LYS A 1 87 ? 15.456 2.135 -26.961 1.00 88.31 87 LYS A C 1
ATOM 733 O O . LYS A 1 87 ? 15.560 1.530 -28.015 1.00 88.31 87 LYS A O 1
ATOM 738 N N . THR A 1 88 ? 15.818 3.414 -26.853 1.00 86.44 88 THR A N 1
ATOM 739 C CA . THR A 1 88 ? 16.367 4.168 -27.996 1.00 86.44 88 THR A CA 1
ATOM 740 C C . THR A 1 88 ? 17.750 3.663 -28.424 1.00 86.44 88 THR A C 1
ATOM 742 O O . THR A 1 88 ? 18.092 3.712 -29.604 1.00 86.44 88 THR A O 1
ATOM 745 N N . ASN A 1 89 ? 18.556 3.178 -27.476 1.00 81.81 89 ASN A N 1
ATOM 746 C CA . ASN A 1 89 ? 19.929 2.740 -27.725 1.00 81.81 89 ASN A CA 1
ATOM 747 C C . ASN A 1 89 ? 20.074 1.228 -27.965 1.00 81.81 89 ASN A C 1
ATOM 749 O O . ASN A 1 89 ? 21.204 0.772 -28.173 1.00 81.81 89 ASN A O 1
ATOM 753 N N . SER A 1 90 ? 18.981 0.454 -27.946 1.00 76.31 90 SER A N 1
ATOM 754 C CA . SER A 1 90 ? 18.994 -1.016 -28.045 1.00 76.31 90 SER A CA 1
ATOM 755 C C . SER A 1 90 ? 19.721 -1.523 -29.290 1.00 76.31 90 SER A C 1
ATOM 757 O O . SER A 1 90 ? 20.507 -2.471 -29.206 1.00 76.31 90 SER A O 1
ATOM 759 N N . ASP A 1 91 ? 19.530 -0.821 -30.408 1.00 69.62 91 ASP A N 1
ATOM 760 C CA . ASP A 1 91 ? 20.029 -1.197 -31.735 1.00 69.62 91 ASP A CA 1
ATOM 761 C C . ASP A 1 91 ? 21.455 -0.686 -31.987 1.00 69.62 91 ASP A C 1
ATOM 763 O O . ASP A 1 91 ? 22.123 -1.053 -32.960 1.00 69.62 91 ASP A O 1
ATOM 767 N N . SER A 1 92 ? 21.968 0.166 -31.093 1.00 67.25 92 SER A N 1
ATOM 768 C CA . SER A 1 92 ? 23.308 0.721 -31.223 1.00 67.25 92 SER A CA 1
ATOM 769 C C . SER A 1 92 ? 24.360 -0.315 -30.801 1.00 67.25 92 SER A C 1
ATOM 771 O O . SER A 1 92 ? 24.534 -0.660 -29.630 1.00 67.25 92 SER A O 1
ATOM 773 N N . LYS A 1 93 ? 25.143 -0.808 -31.768 1.00 58.78 93 LYS A N 1
ATOM 774 C CA . LYS A 1 93 ? 26.279 -1.714 -31.494 1.00 58.78 93 LYS A CA 1
ATOM 775 C C . LYS A 1 93 ? 27.399 -1.051 -30.674 1.00 58.78 93 LYS A C 1
ATOM 777 O O . LYS A 1 93 ? 28.260 -1.746 -30.144 1.00 58.78 93 LYS A O 1
ATOM 782 N N . LYS A 1 94 ? 27.411 0.285 -30.574 1.00 56.38 94 LYS A N 1
ATOM 783 C CA . LYS A 1 94 ? 28.559 1.069 -30.091 1.00 56.38 94 LYS A CA 1
ATOM 784 C C . LYS A 1 94 ? 28.665 1.242 -28.570 1.00 56.38 94 LYS A C 1
ATOM 786 O O . LYS A 1 94 ? 29.692 1.738 -28.135 1.00 56.38 94 LYS A O 1
ATOM 791 N N . ASN A 1 95 ? 27.694 0.815 -27.756 1.00 64.00 95 ASN A N 1
ATOM 792 C CA . ASN A 1 95 ? 27.702 1.129 -26.315 1.00 64.00 95 ASN A CA 1
ATOM 793 C C . ASN A 1 95 ? 27.153 0.008 -25.410 1.00 64.00 95 ASN A C 1
ATOM 795 O O . ASN A 1 95 ? 26.288 0.230 -24.564 1.00 64.00 95 ASN A O 1
ATOM 799 N N . LYS A 1 96 ? 27.690 -1.214 -25.554 1.00 69.81 96 LYS A N 1
ATOM 800 C CA . LYS A 1 96 ? 27.302 -2.380 -24.734 1.00 69.81 96 LYS A CA 1
ATOM 801 C C . LYS A 1 96 ? 27.390 -2.100 -23.219 1.00 69.81 96 LYS A C 1
ATOM 803 O O . LYS A 1 96 ? 26.386 -2.244 -22.538 1.00 69.81 96 LYS A O 1
ATOM 808 N N . LYS A 1 97 ? 28.516 -1.564 -22.729 1.00 68.88 97 LYS A N 1
ATOM 809 C CA . LYS A 1 97 ? 28.706 -1.235 -21.300 1.00 68.88 97 LYS A CA 1
ATOM 810 C C . LYS A 1 97 ? 27.714 -0.199 -20.764 1.00 68.88 97 LYS A C 1
ATOM 812 O O . LYS A 1 97 ? 27.258 -0.306 -19.633 1.00 68.88 97 LYS A O 1
ATOM 817 N N . THR A 1 98 ? 27.390 0.819 -21.559 1.00 72.94 98 THR A N 1
ATOM 818 C CA . THR A 1 98 ? 26.426 1.860 -21.167 1.00 72.94 98 THR A CA 1
ATOM 819 C C . THR A 1 98 ? 25.007 1.306 -21.123 1.00 72.94 98 THR A C 1
ATOM 821 O O . THR A 1 98 ? 24.260 1.621 -20.202 1.00 72.94 98 THR A O 1
ATOM 824 N N . PHE A 1 99 ? 24.644 0.459 -22.092 1.00 77.62 99 PHE A N 1
ATOM 825 C CA . PHE A 1 99 ? 23.372 -0.260 -22.083 1.00 77.62 99 PHE A CA 1
ATOM 826 C C . PHE A 1 99 ? 23.249 -1.124 -20.826 1.00 77.62 99 PHE A C 1
ATOM 828 O O . PHE A 1 99 ? 22.273 -1.025 -20.098 1.00 77.62 99 PHE A O 1
ATOM 835 N N . GLU A 1 100 ? 24.276 -1.913 -20.538 1.00 75.94 100 GLU A N 1
ATOM 836 C CA . GLU A 1 100 ? 24.346 -2.794 -19.375 1.00 75.94 100 GLU A CA 1
ATOM 837 C C . GLU A 1 100 ? 24.246 -2.025 -18.050 1.00 75.94 100 GLU A C 1
ATOM 839 O O . GLU A 1 100 ? 23.429 -2.363 -17.202 1.00 75.94 100 GLU A O 1
ATOM 844 N N . HIS A 1 101 ? 24.994 -0.930 -17.896 1.00 79.44 101 HIS A N 1
ATOM 845 C CA . HIS A 1 101 ? 24.901 -0.074 -16.712 1.00 79.44 101 HIS A CA 1
ATOM 846 C C . HIS A 1 101 ? 23.493 0.510 -16.511 1.00 79.44 101 HIS A C 1
ATOM 848 O O . HIS A 1 101 ? 22.961 0.501 -15.400 1.00 79.44 101 HIS A O 1
ATOM 854 N N . ASN A 1 102 ? 22.877 1.018 -17.581 1.00 82.81 102 ASN A N 1
ATOM 855 C CA . ASN A 1 102 ? 21.529 1.577 -17.510 1.00 82.81 102 ASN A CA 1
ATOM 856 C C . ASN A 1 102 ? 20.482 0.493 -17.228 1.00 82.81 102 ASN A C 1
ATOM 858 O O . ASN A 1 102 ? 19.511 0.765 -16.526 1.00 82.81 102 ASN A O 1
ATOM 862 N N . LEU A 1 103 ? 20.682 -0.722 -17.743 1.00 84.62 103 LEU A N 1
ATOM 863 C CA . LEU A 1 103 ? 19.830 -1.873 -17.471 1.00 84.62 103 LEU A CA 1
ATOM 864 C C . LEU A 1 103 ? 19.890 -2.253 -15.986 1.00 84.62 103 LEU A C 1
ATOM 866 O O . LEU A 1 103 ? 18.841 -2.337 -15.354 1.00 84.62 103 LEU A O 1
ATOM 870 N N . ASP A 1 104 ? 21.088 -2.391 -15.409 1.00 80.19 104 ASP A N 1
ATOM 871 C CA . ASP A 1 104 ? 21.282 -2.691 -13.979 1.00 80.19 104 ASP A CA 1
ATOM 872 C C . ASP A 1 104 ? 20.584 -1.641 -13.097 1.00 80.19 104 ASP A C 1
ATOM 874 O O . ASP A 1 104 ? 19.869 -1.973 -12.147 1.00 80.19 104 ASP A O 1
ATOM 878 N N . ASN A 1 105 ? 20.746 -0.363 -13.452 1.00 84.75 105 ASN A N 1
ATOM 879 C CA . ASN A 1 105 ? 20.125 0.763 -12.758 1.00 84.75 105 ASN A CA 1
ATOM 880 C C . ASN A 1 105 ? 18.589 0.727 -12.864 1.00 84.75 105 ASN A C 1
ATOM 882 O O . ASN A 1 105 ? 17.895 0.894 -11.862 1.00 84.75 105 ASN A O 1
ATOM 886 N N . LEU A 1 106 ? 18.046 0.448 -14.054 1.00 89.94 106 LEU A N 1
ATOM 887 C CA . LEU A 1 106 ? 16.603 0.338 -14.264 1.00 89.94 106 LEU A CA 1
ATOM 888 C C . LEU A 1 106 ? 15.994 -0.814 -13.454 1.00 89.94 106 LEU A C 1
ATOM 890 O O . LEU A 1 106 ? 14.985 -0.617 -12.781 1.00 89.94 106 LEU A O 1
ATOM 894 N N . LEU A 1 107 ? 16.621 -1.993 -13.478 1.00 88.44 107 LEU A N 1
ATOM 895 C CA . LEU A 1 107 ? 16.158 -3.168 -12.734 1.00 88.44 107 LEU A CA 1
ATOM 896 C C . LEU A 1 107 ? 16.134 -2.911 -11.222 1.00 88.44 107 LEU A C 1
ATOM 898 O O . LEU A 1 107 ? 15.173 -3.285 -10.549 1.00 88.44 107 LEU A O 1
ATOM 902 N N . LEU A 1 108 ? 17.164 -2.242 -10.691 1.00 85.88 108 LEU A N 1
ATOM 903 C CA . LEU A 1 108 ? 17.209 -1.852 -9.282 1.00 85.88 108 LEU A CA 1
ATOM 904 C C . LEU A 1 108 ? 16.057 -0.904 -8.928 1.00 85.88 108 LEU A C 1
ATOM 906 O O . LEU A 1 108 ? 15.373 -1.120 -7.933 1.00 85.88 108 LEU A O 1
ATOM 910 N N . ARG A 1 109 ? 15.806 0.118 -9.753 1.00 90.75 109 ARG A N 1
ATOM 911 C CA . ARG A 1 109 ? 14.745 1.104 -9.495 1.00 90.75 109 ARG A CA 1
ATOM 912 C C . ARG A 1 109 ? 13.344 0.517 -9.606 1.00 90.75 109 ARG A C 1
ATOM 914 O O . ARG A 1 109 ? 12.489 0.875 -8.804 1.00 90.75 109 ARG A O 1
ATOM 921 N N . ILE A 1 110 ? 13.118 -0.401 -10.547 1.00 92.81 110 ILE A N 1
ATOM 922 C CA . ILE A 1 110 ? 11.867 -1.168 -10.637 1.00 92.81 110 ILE A CA 1
ATOM 923 C C . ILE A 1 110 ? 11.624 -1.934 -9.333 1.00 92.81 110 ILE A C 1
ATOM 925 O O . ILE A 1 110 ? 10.528 -1.875 -8.782 1.00 92.81 110 ILE A O 1
ATOM 929 N N . GLN A 1 111 ? 12.649 -2.604 -8.800 1.00 89.19 111 GLN A N 1
ATOM 930 C CA . GLN A 1 111 ? 12.515 -3.307 -7.529 1.00 89.19 111 GLN A CA 1
ATOM 931 C C . GLN A 1 111 ? 12.254 -2.352 -6.358 1.00 89.19 111 GLN A C 1
ATOM 933 O O . GLN A 1 111 ? 11.366 -2.623 -5.555 1.00 89.19 111 GLN A O 1
ATOM 938 N N . CYS A 1 112 ? 12.998 -1.247 -6.256 1.00 89.94 112 CYS A N 1
ATOM 939 C CA . CYS A 1 112 ? 12.775 -0.262 -5.198 1.00 89.94 112 CYS A CA 1
ATOM 940 C C . CYS A 1 112 ? 11.350 0.300 -5.247 1.00 89.94 112 CYS A C 1
ATOM 942 O O . CYS A 1 112 ? 10.725 0.457 -4.204 1.00 89.94 112 CYS A O 1
ATOM 944 N N . LEU A 1 113 ? 10.804 0.552 -6.442 1.00 94.38 113 LEU A N 1
ATOM 945 C CA . LEU A 1 113 ? 9.422 1.005 -6.577 1.00 94.38 113 LEU A CA 1
ATOM 946 C C . LEU A 1 113 ? 8.424 -0.038 -6.060 1.00 94.38 113 LEU A C 1
ATOM 948 O O . LEU A 1 113 ? 7.494 0.329 -5.349 1.00 94.38 113 LEU A O 1
ATOM 952 N N . TRP A 1 114 ? 8.631 -1.327 -6.341 1.00 92.94 114 TRP A N 1
ATOM 953 C CA . TRP A 1 114 ? 7.809 -2.384 -5.745 1.00 92.94 114 TRP A CA 1
ATOM 954 C C . TRP A 1 114 ? 7.906 -2.426 -4.224 1.00 92.94 114 TRP A C 1
ATOM 956 O O . TRP A 1 114 ? 6.886 -2.564 -3.557 1.00 92.94 114 TRP A O 1
ATOM 966 N N . GLU A 1 115 ? 9.109 -2.290 -3.666 1.00 90.69 115 GLU A N 1
ATOM 967 C CA . GLU A 1 115 ? 9.299 -2.224 -2.215 1.00 90.69 115 GLU A CA 1
ATOM 968 C C . GLU A 1 115 ? 8.526 -1.045 -1.612 1.00 90.69 115 GLU A C 1
ATOM 970 O O . GLU A 1 115 ? 7.823 -1.236 -0.621 1.00 90.69 115 GLU A O 1
ATOM 975 N N . TYR A 1 116 ? 8.556 0.132 -2.245 1.00 93.50 116 TYR A N 1
ATOM 976 C CA . TYR A 1 116 ? 7.754 1.274 -1.806 1.00 93.50 116 TYR A CA 1
ATOM 977 C C . TYR A 1 116 ? 6.246 1.050 -1.960 1.00 93.50 116 TYR A C 1
ATOM 979 O O . TYR A 1 116 ? 5.492 1.407 -1.060 1.00 93.50 116 TYR A O 1
ATOM 987 N N . ILE A 1 117 ? 5.795 0.411 -3.044 1.00 95.31 117 ILE A N 1
ATOM 988 C CA . ILE A 1 117 ? 4.390 0.013 -3.219 1.00 95.31 117 ILE A CA 1
ATOM 989 C C . ILE A 1 117 ? 3.955 -0.922 -2.082 1.00 95.31 117 ILE A C 1
ATOM 991 O O . ILE A 1 117 ? 2.889 -0.737 -1.501 1.00 95.31 117 ILE A O 1
ATOM 995 N N . TYR A 1 118 ? 4.781 -1.903 -1.711 1.00 95.19 118 TYR A N 1
ATOM 996 C CA . TYR A 1 118 ? 4.465 -2.812 -0.608 1.00 95.19 118 TYR A CA 1
ATOM 997 C C . TYR A 1 118 ? 4.433 -2.102 0.747 1.00 95.19 118 TYR A C 1
ATOM 999 O O . TYR A 1 118 ? 3.586 -2.430 1.572 1.00 95.19 118 TYR A O 1
ATOM 1007 N N . GLN A 1 119 ? 5.319 -1.132 0.978 1.00 93.44 119 GLN A N 1
ATOM 1008 C CA . GLN A 1 119 ? 5.297 -0.307 2.190 1.00 93.44 119 GLN A CA 1
ATOM 1009 C C . GLN A 1 119 ? 4.045 0.572 2.247 1.00 93.44 119 GLN A C 1
ATOM 1011 O O . GLN A 1 119 ? 3.398 0.619 3.287 1.00 93.44 119 GLN A O 1
ATOM 1016 N N . TYR A 1 120 ? 3.663 1.190 1.125 1.00 94.50 120 TYR A N 1
ATOM 1017 C CA . TYR A 1 120 ? 2.425 1.958 1.011 1.00 94.50 120 TYR A CA 1
ATOM 1018 C C . TYR A 1 120 ? 1.209 1.094 1.355 1.00 94.50 120 TYR A C 1
ATOM 1020 O O . TYR A 1 120 ? 0.391 1.484 2.176 1.00 94.50 120 TYR A O 1
ATOM 1028 N N . ILE A 1 121 ? 1.115 -0.108 0.778 1.00 95.50 121 ILE A N 1
ATOM 1029 C CA . ILE A 1 121 ? 0.022 -1.050 1.057 1.00 95.50 121 ILE A CA 1
ATOM 1030 C C . ILE A 1 121 ? 0.035 -1.485 2.527 1.00 95.50 121 ILE A C 1
ATOM 1032 O O . ILE A 1 121 ? -1.019 -1.565 3.148 1.00 95.50 121 ILE A O 1
ATOM 1036 N N . ASN A 1 122 ? 1.215 -1.757 3.089 1.00 95.50 122 ASN A N 1
ATOM 1037 C CA . ASN A 1 122 ? 1.357 -2.136 4.492 1.00 95.50 122 ASN A CA 1
ATOM 1038 C C . ASN A 1 122 ? 0.822 -1.064 5.447 1.00 95.50 122 ASN A C 1
ATOM 1040 O O . ASN A 1 122 ? 0.157 -1.412 6.419 1.00 95.50 122 ASN A O 1
ATOM 1044 N N . ASP A 1 123 ? 1.124 0.204 5.170 1.00 93.06 123 ASP A N 1
ATOM 1045 C CA . ASP A 1 123 ? 0.704 1.339 5.992 1.00 93.06 123 ASP A CA 1
ATOM 1046 C C . ASP A 1 123 ? -0.777 1.669 5.766 1.00 93.06 123 ASP A C 1
ATOM 1048 O O . ASP A 1 123 ? -1.572 1.629 6.702 1.00 93.06 123 ASP A O 1
ATOM 1052 N N . TYR A 1 124 ? -1.179 1.857 4.503 1.00 92.44 124 TYR A N 1
ATOM 1053 C CA . TYR A 1 124 ? -2.547 2.219 4.131 1.00 92.44 124 TYR A CA 1
ATOM 1054 C C . TYR A 1 124 ? -3.576 1.200 4.628 1.00 92.44 124 TYR A C 1
ATOM 1056 O O . TYR A 1 124 ? -4.570 1.588 5.232 1.00 92.44 124 TYR A O 1
ATOM 1064 N N . PHE A 1 125 ? -3.327 -0.099 4.424 1.00 92.69 125 PHE A N 1
ATOM 1065 C CA . PHE A 1 125 ? -4.207 -1.170 4.905 1.00 92.69 125 PHE A CA 1
ATOM 1066 C C . PHE A 1 125 ? -3.857 -1.652 6.319 1.00 92.69 125 PHE A C 1
ATOM 1068 O O . PHE A 1 125 ? -4.347 -2.694 6.750 1.00 92.69 125 PHE A O 1
ATOM 1075 N N . GLU A 1 126 ? -2.997 -0.940 7.051 1.00 92.81 126 GLU A N 1
ATOM 1076 C CA . GLU A 1 126 ? -2.663 -1.241 8.446 1.00 92.81 126 GLU A CA 1
ATOM 1077 C C . GLU A 1 126 ? -2.305 -2.729 8.653 1.00 92.81 126 GLU A C 1
ATOM 1079 O O . GLU A 1 126 ? -2.785 -3.384 9.577 1.00 92.81 126 GLU A O 1
ATOM 1084 N N . LEU A 1 127 ? -1.522 -3.323 7.747 1.00 93.88 127 LEU A N 1
ATOM 1085 C CA . LEU A 1 127 ? -1.197 -4.760 7.783 1.00 93.88 127 LEU A CA 1
ATOM 1086 C C . LEU A 1 127 ? -0.201 -5.103 8.889 1.00 93.88 127 LEU A C 1
ATOM 1088 O O . LEU A 1 127 ? -0.037 -6.268 9.249 1.00 93.88 127 LEU A O 1
ATOM 1092 N N . GLU A 1 128 ? 0.446 -4.075 9.436 1.00 93.00 128 GLU A N 1
ATOM 1093 C CA . GLU A 1 128 ? 1.367 -4.157 10.557 1.00 93.00 128 GLU A CA 1
ATOM 1094 C C . GLU A 1 128 ? 2.506 -5.177 10.345 1.00 93.00 128 GLU A C 1
ATOM 1096 O O . GLU A 1 128 ? 2.946 -5.838 11.296 1.00 93.00 128 GLU A O 1
ATOM 1101 N N . LEU A 1 129 ? 2.984 -5.322 9.106 1.00 94.69 129 LEU A N 1
ATOM 1102 C CA . LEU A 1 129 ? 4.219 -6.034 8.792 1.00 94.69 129 LEU A CA 1
ATOM 1103 C C . LEU A 1 129 ? 5.414 -5.138 9.113 1.00 94.69 129 LEU A C 1
ATOM 1105 O O . LEU A 1 129 ? 5.366 -3.921 8.930 1.00 94.69 129 LEU A O 1
ATOM 1109 N N . ALA A 1 130 ? 6.515 -5.743 9.546 1.00 93.75 130 ALA A N 1
ATOM 1110 C CA . ALA A 1 130 ? 7.757 -5.012 9.775 1.00 93.75 130 ALA A CA 1
ATOM 1111 C C . ALA A 1 130 ? 8.400 -4.617 8.437 1.00 93.75 130 ALA A C 1
ATOM 1113 O O . ALA A 1 130 ? 8.498 -5.429 7.516 1.00 93.75 130 ALA A O 1
ATOM 1114 N N . LEU A 1 131 ? 8.885 -3.385 8.323 1.00 90.19 131 LEU A N 1
ATOM 1115 C CA . LEU A 1 131 ? 9.449 -2.846 7.085 1.00 90.19 131 LEU A CA 1
ATOM 1116 C C . LEU A 1 131 ? 10.771 -3.528 6.718 1.00 90.19 131 LEU A C 1
ATOM 1118 O O . LEU A 1 131 ? 11.109 -3.650 5.542 1.00 90.19 131 LEU A O 1
ATOM 1122 N N . THR A 1 132 ? 11.524 -3.986 7.723 1.00 87.38 132 THR A N 1
ATOM 1123 C CA . THR A 1 132 ? 12.856 -4.579 7.544 1.00 87.38 132 THR A CA 1
ATOM 1124 C C . THR A 1 132 ? 13.060 -5.844 8.373 1.00 87.38 132 THR A C 1
ATOM 1126 O O . THR A 1 132 ? 12.355 -6.118 9.347 1.00 87.38 132 THR A O 1
ATOM 1129 N N . TYR A 1 133 ? 14.081 -6.622 8.013 1.00 87.19 133 TYR A N 1
ATOM 1130 C CA . TYR A 1 133 ? 14.481 -7.801 8.778 1.00 87.19 133 TYR A CA 1
ATOM 1131 C C . TYR A 1 133 ? 15.018 -7.445 10.176 1.00 87.19 133 TYR A C 1
ATOM 1133 O O . TYR A 1 133 ? 14.779 -8.157 11.155 1.00 87.19 133 TYR A O 1
ATOM 1141 N N . GLU A 1 134 ? 15.713 -6.319 10.291 1.00 90.00 134 GLU A N 1
ATOM 1142 C CA . GLU A 1 134 ? 16.209 -5.764 11.548 1.00 90.00 134 GLU A CA 1
ATOM 1143 C C . GLU A 1 134 ? 15.049 -5.400 12.475 1.00 90.00 134 GLU A C 1
ATOM 1145 O O . GLU A 1 134 ? 15.061 -5.760 13.654 1.00 90.00 134 GLU A O 1
ATOM 1150 N N . GLU A 1 135 ? 14.001 -4.785 11.934 1.00 90.06 135 GLU A N 1
ATOM 1151 C CA . GLU A 1 135 ? 12.772 -4.516 12.672 1.00 90.06 135 GLU A CA 1
ATOM 1152 C C . GLU A 1 135 ? 12.083 -5.814 13.119 1.00 90.06 135 GLU A C 1
ATOM 1154 O O . GLU A 1 135 ? 11.748 -5.956 14.297 1.00 90.06 135 GLU A O 1
ATOM 1159 N N . CYS A 1 136 ? 12.000 -6.823 12.243 1.00 91.50 136 CYS A N 1
ATOM 1160 C CA . CYS A 1 136 ? 11.518 -8.159 12.600 1.00 91.50 136 CYS A CA 1
ATOM 1161 C C . CYS A 1 136 ? 12.289 -8.754 13.803 1.00 91.50 136 CYS A C 1
ATOM 1163 O O . CYS A 1 136 ? 11.685 -9.336 14.710 1.00 91.50 136 CYS A O 1
ATOM 1165 N N . LYS A 1 137 ? 13.622 -8.597 13.869 1.00 94.06 137 LYS A N 1
ATOM 1166 C CA . LYS A 1 137 ? 14.433 -9.038 15.025 1.00 94.06 137 LYS A CA 1
ATOM 1167 C C . LYS A 1 137 ? 14.089 -8.268 16.301 1.00 94.06 137 LYS A C 1
ATOM 1169 O O . LYS A 1 137 ? 13.955 -8.886 17.360 1.00 94.06 137 LYS A O 1
ATOM 1174 N N . ILE A 1 138 ? 13.949 -6.944 16.211 1.00 94.38 138 ILE A N 1
ATOM 1175 C CA . ILE A 1 138 ? 13.590 -6.081 17.347 1.00 94.38 138 ILE A CA 1
ATOM 1176 C C . ILE A 1 138 ? 12.224 -6.490 17.901 1.00 94.38 138 ILE A C 1
ATOM 1178 O O . ILE A 1 138 ? 12.081 -6.711 19.105 1.00 94.38 138 ILE A O 1
ATOM 1182 N N . TRP A 1 139 ? 11.238 -6.671 17.025 1.00 94.88 139 TRP A N 1
ATOM 1183 C CA . TRP A 1 139 ? 9.886 -7.074 17.394 1.00 94.88 139 TRP A CA 1
ATOM 1184 C C . TRP A 1 139 ? 9.862 -8.451 18.065 1.00 94.88 139 TRP A C 1
ATOM 1186 O O . TRP A 1 139 ? 9.227 -8.614 19.106 1.00 94.88 139 TRP A O 1
ATOM 1196 N N . ARG A 1 140 ? 10.627 -9.428 17.557 1.00 94.44 140 ARG A N 1
ATOM 1197 C CA . ARG A 1 140 ? 10.745 -10.763 18.178 1.00 94.44 140 ARG A CA 1
ATOM 1198 C C . ARG A 1 140 ? 11.386 -10.700 19.563 1.00 94.44 140 ARG A C 1
ATOM 1200 O O . ARG A 1 140 ? 10.944 -11.386 20.484 1.00 94.44 140 ARG A O 1
ATOM 1207 N N . LYS A 1 141 ? 12.408 -9.856 19.740 1.00 94.69 141 LYS A N 1
ATOM 1208 C CA . LYS A 1 141 ? 13.016 -9.612 21.057 1.00 94.69 141 LYS A CA 1
ATOM 1209 C C . LYS A 1 141 ? 11.995 -9.005 22.025 1.00 94.69 141 LYS A C 1
ATOM 1211 O O . LYS A 1 141 ? 11.902 -9.466 23.162 1.00 94.69 141 LYS A O 1
ATOM 1216 N N . ARG A 1 142 ? 11.200 -8.035 21.561 1.00 93.88 142 ARG A N 1
ATOM 1217 C CA . ARG A 1 142 ? 10.108 -7.423 22.332 1.00 93.88 142 ARG A CA 1
ATOM 1218 C C . ARG A 1 142 ? 9.043 -8.452 22.725 1.00 93.88 142 ARG A C 1
ATOM 1220 O O . ARG A 1 142 ? 8.673 -8.497 23.891 1.00 93.88 142 ARG A O 1
ATOM 1227 N N . GLN A 1 143 ? 8.610 -9.326 21.813 1.00 94.56 143 GLN A N 1
ATOM 1228 C CA . GLN A 1 143 ? 7.673 -10.412 22.139 1.00 94.56 143 GLN A CA 1
ATOM 1229 C C . GLN A 1 143 ? 8.216 -11.345 23.216 1.00 94.56 143 GLN A C 1
ATOM 1231 O O . GLN A 1 143 ? 7.502 -11.678 24.158 1.00 94.56 143 GLN A O 1
ATOM 1236 N N . LYS A 1 144 ? 9.490 -11.745 23.110 1.00 94.69 144 LYS A N 1
ATOM 1237 C CA . LYS A 1 144 ? 10.131 -12.589 24.124 1.00 94.69 144 LYS A CA 1
ATOM 1238 C C . LYS A 1 144 ? 10.121 -11.916 25.497 1.00 94.69 144 LYS A C 1
ATOM 1240 O O . LYS A 1 144 ? 9.830 -12.576 26.489 1.00 94.69 144 LYS A O 1
ATOM 1245 N N . GLN A 1 145 ? 10.407 -10.617 25.553 1.00 94.69 145 GLN A N 1
ATOM 1246 C CA . GLN A 1 145 ? 10.341 -9.855 26.798 1.00 94.69 145 GLN A CA 1
ATOM 1247 C C . GLN A 1 145 ? 8.915 -9.812 27.360 1.00 94.69 145 GLN A C 1
ATOM 1249 O O . GLN A 1 145 ? 8.721 -10.137 28.524 1.00 94.69 145 GLN A O 1
ATOM 1254 N N . ILE A 1 146 ? 7.917 -9.507 26.528 1.00 94.25 146 ILE A N 1
ATOM 1255 C CA . ILE A 1 146 ? 6.509 -9.475 26.948 1.00 94.25 146 ILE A CA 1
ATOM 1256 C C . ILE A 1 146 ? 6.055 -10.838 27.485 1.00 94.25 146 ILE A C 1
ATOM 1258 O O . ILE A 1 146 ? 5.377 -10.886 28.503 1.00 94.25 146 ILE A O 1
ATOM 1262 N N . ARG A 1 147 ? 6.453 -11.949 26.850 1.00 94.50 147 ARG A N 1
ATOM 1263 C CA . ARG A 1 147 ? 6.144 -13.303 27.343 1.00 94.50 147 ARG A CA 1
ATOM 1264 C C . ARG A 1 147 ? 6.787 -13.581 28.701 1.00 94.50 147 ARG A C 1
ATOM 1266 O O . ARG A 1 147 ? 6.142 -14.156 29.569 1.00 94.50 147 ARG A O 1
ATOM 1273 N N . ASN A 1 148 ? 8.030 -13.145 28.902 1.00 95.81 148 ASN A N 1
ATOM 1274 C CA . ASN A 1 148 ? 8.713 -13.293 30.189 1.00 95.81 148 ASN A CA 1
ATOM 1275 C C . ASN A 1 148 ? 8.066 -12.444 31.297 1.00 95.81 148 ASN A C 1
ATOM 1277 O O . ASN A 1 148 ? 8.033 -12.866 32.450 1.00 95.81 148 ASN A O 1
ATOM 1281 N N . ASP A 1 149 ? 7.553 -11.262 30.951 1.00 95.75 149 ASP A N 1
ATOM 1282 C CA . ASP A 1 149 ? 6.930 -10.326 31.890 1.00 95.75 149 ASP A CA 1
ATOM 1283 C C . ASP A 1 149 ? 5.395 -10.455 31.950 1.00 95.75 149 ASP A C 1
ATOM 1285 O O . ASP A 1 149 ? 4.741 -9.670 32.634 1.00 95.75 149 ASP A O 1
ATOM 1289 N N . GLU A 1 150 ? 4.793 -11.452 31.290 1.00 94.94 150 GLU A N 1
ATOM 1290 C CA . GLU A 1 150 ? 3.337 -11.556 31.115 1.00 94.94 150 GLU A CA 1
ATOM 1291 C C . GLU A 1 150 ? 2.570 -11.508 32.443 1.00 94.94 150 GLU A C 1
ATOM 1293 O O . GLU A 1 150 ? 1.589 -10.774 32.571 1.00 94.94 150 GLU A O 1
ATOM 1298 N N . ALA A 1 151 ? 3.021 -12.276 33.439 1.00 94.56 151 ALA A N 1
ATOM 1299 C CA . ALA A 1 151 ? 2.385 -12.313 34.752 1.00 94.56 151 ALA A CA 1
ATOM 1300 C C . ALA A 1 151 ? 2.428 -10.941 35.442 1.00 94.56 151 ALA A C 1
ATOM 1302 O O . ALA A 1 151 ? 1.434 -10.512 36.023 1.00 94.56 151 ALA A O 1
ATOM 1303 N N . LYS A 1 152 ? 3.551 -10.222 35.315 1.00 95.62 152 LYS A N 1
ATOM 1304 C CA . LYS A 1 152 ? 3.706 -8.871 35.868 1.00 95.62 152 LYS A CA 1
ATOM 1305 C C . LYS A 1 152 ? 2.796 -7.878 35.153 1.00 95.62 152 LYS A C 1
ATOM 1307 O O . LYS A 1 152 ? 2.129 -7.097 35.813 1.00 95.62 152 LYS A O 1
ATOM 1312 N N . ILE A 1 153 ? 2.724 -7.944 33.821 1.00 93.12 153 ILE A N 1
ATOM 1313 C CA . ILE A 1 153 ? 1.854 -7.076 33.016 1.00 93.12 153 ILE A CA 1
ATOM 1314 C C . ILE A 1 153 ? 0.385 -7.271 33.415 1.00 93.12 153 ILE A C 1
ATOM 1316 O O . ILE A 1 153 ? -0.320 -6.295 33.662 1.00 93.12 153 ILE A O 1
ATOM 1320 N N . LYS A 1 154 ? -0.067 -8.527 33.535 1.00 93.94 154 LYS A N 1
ATOM 1321 C CA . LYS A 1 154 ? -1.432 -8.857 33.978 1.00 93.94 154 LYS A CA 1
ATOM 1322 C C . LYS A 1 154 ? -1.723 -8.342 35.386 1.00 93.94 154 LYS A C 1
ATOM 1324 O O . LYS A 1 154 ? -2.790 -7.775 35.611 1.00 93.94 154 LYS A O 1
ATOM 1329 N N . GLN A 1 155 ? -0.773 -8.502 36.304 1.00 94.44 155 GLN A N 1
ATOM 1330 C CA . GLN A 1 155 ? -0.891 -7.996 37.667 1.00 94.44 155 GLN A CA 1
ATOM 1331 C C . GLN A 1 155 ? -1.000 -6.463 37.693 1.00 94.44 155 GLN A C 1
ATOM 1333 O O . GLN A 1 155 ? -1.900 -5.930 38.333 1.00 94.44 155 GLN A O 1
ATOM 1338 N N . SER A 1 156 ? -0.169 -5.751 36.925 1.00 92.62 156 SER A N 1
ATOM 1339 C CA . SER A 1 156 ? -0.244 -4.289 36.819 1.00 92.62 156 SER A CA 1
ATOM 1340 C C . SER A 1 156 ? -1.572 -3.802 36.237 1.00 92.62 156 SER A C 1
ATOM 1342 O O . SER A 1 156 ? -2.102 -2.801 36.706 1.00 92.62 156 SER A O 1
ATOM 1344 N N . ILE A 1 157 ? -2.146 -4.501 35.250 1.00 91.88 157 ILE A N 1
ATOM 1345 C CA . ILE A 1 157 ? -3.488 -4.171 34.737 1.00 91.88 157 ILE A CA 1
ATOM 1346 C C . ILE A 1 157 ? -4.537 -4.310 35.849 1.00 91.88 157 ILE A C 1
ATOM 1348 O O . ILE A 1 157 ? -5.398 -3.443 35.983 1.00 91.88 157 ILE A O 1
ATOM 1352 N N . LEU A 1 158 ? -4.474 -5.384 36.644 1.00 92.31 158 LEU A N 1
ATOM 1353 C CA . LEU A 1 158 ? -5.410 -5.619 37.745 1.00 92.31 158 LEU A CA 1
ATOM 1354 C C . LEU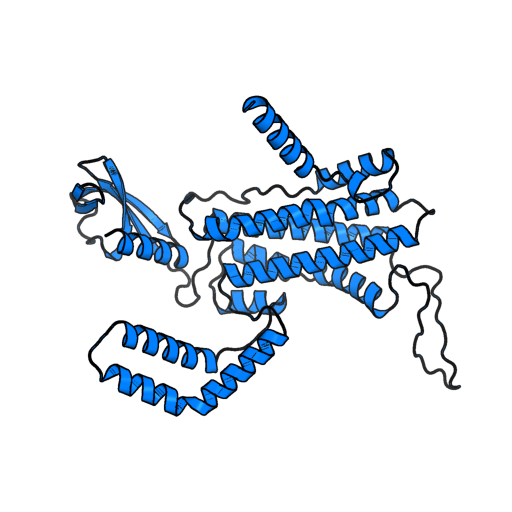 A 1 158 ? -5.318 -4.514 38.807 1.00 92.31 158 LEU A C 1
ATOM 1356 O O . LEU A 1 158 ? -6.343 -3.986 39.224 1.00 92.31 158 LEU A O 1
ATOM 1360 N N . GLU A 1 159 ? -4.099 -4.154 39.212 1.00 91.69 159 GLU A N 1
ATOM 1361 C CA . GLU A 1 159 ? -3.836 -3.096 40.195 1.00 91.69 159 GLU A CA 1
ATOM 1362 C C . GLU A 1 159 ? -4.347 -1.735 39.710 1.00 91.69 159 GLU A C 1
ATOM 1364 O O . GLU A 1 159 ? -5.027 -1.034 40.454 1.00 91.69 159 GLU A O 1
ATOM 1369 N N . LEU A 1 160 ? -4.096 -1.387 38.444 1.00 89.38 160 LEU A N 1
ATOM 1370 C CA . LEU A 1 160 ? -4.572 -0.130 37.859 1.00 89.38 160 LEU A CA 1
ATOM 1371 C C . LEU A 1 160 ? -6.103 -0.075 37.766 1.00 89.38 160 LEU A C 1
ATOM 1373 O O . LEU A 1 160 ? -6.677 0.981 38.005 1.00 89.38 160 LEU A O 1
ATOM 1377 N N . LYS A 1 161 ? -6.775 -1.202 37.486 1.00 88.94 161 LYS A N 1
ATOM 1378 C CA . LYS A 1 161 ? -8.250 -1.283 37.463 1.00 88.94 161 LYS A CA 1
ATOM 1379 C C . LYS A 1 161 ? -8.893 -1.125 38.849 1.00 88.94 161 LYS A C 1
ATOM 1381 O O . LYS A 1 161 ? -10.089 -0.868 38.924 1.00 88.94 161 LYS A O 1
ATOM 1386 N N . GLN A 1 162 ? -8.135 -1.309 39.933 1.00 86.56 162 GLN A N 1
ATOM 1387 C CA . GLN A 1 162 ? -8.622 -1.136 41.311 1.00 86.56 162 GLN A CA 1
ATOM 1388 C C . GLN A 1 162 ? -8.492 0.307 41.819 1.00 86.56 162 GLN A C 1
ATOM 1390 O O . GLN A 1 162 ? -9.122 0.668 42.814 1.00 86.56 162 GLN A O 1
ATOM 1395 N N . ILE A 1 163 ? -7.672 1.129 41.162 1.00 85.12 163 ILE A N 1
ATOM 1396 C CA . ILE A 1 163 ? -7.500 2.546 41.489 1.00 85.12 163 ILE A CA 1
ATOM 1397 C C . ILE A 1 163 ? -8.653 3.338 40.848 1.00 85.12 163 ILE A C 1
ATOM 1399 O O . ILE A 1 163 ? -9.237 2.907 39.856 1.00 85.12 163 ILE A O 1
ATOM 1403 N N . LYS A 1 164 ? -9.019 4.485 41.442 1.00 73.50 164 LYS A N 1
ATOM 1404 C CA . LYS A 1 164 ? -10.026 5.396 40.872 1.00 73.50 164 LYS A CA 1
ATOM 1405 C C . LYS A 1 164 ? -9.717 5.681 39.399 1.00 73.50 164 LYS A C 1
ATOM 1407 O O . LYS A 1 164 ? -8.562 5.889 39.034 1.00 73.50 164 LYS A O 1
ATOM 1412 N N . ASP A 1 165 ? -10.775 5.702 38.598 1.00 74.25 165 ASP A N 1
ATOM 1413 C CA . ASP A 1 165 ? -10.709 5.876 37.153 1.00 74.25 165 ASP A CA 1
ATOM 1414 C C . ASP A 1 165 ? -10.210 7.289 36.809 1.00 74.25 165 ASP A C 1
ATOM 1416 O O . ASP A 1 165 ? -10.944 8.272 36.923 1.00 74.25 165 ASP A O 1
ATOM 1420 N N . ASP A 1 166 ? -8.931 7.385 36.453 1.00 81.88 166 ASP A N 1
ATOM 1421 C CA . ASP A 1 166 ? -8.307 8.573 35.884 1.00 81.88 166 ASP A CA 1
ATOM 1422 C C . ASP A 1 166 ? -7.812 8.251 34.464 1.00 81.88 166 ASP A C 1
ATOM 1424 O O . ASP A 1 166 ? -7.570 7.092 34.109 1.00 81.88 166 ASP A O 1
ATOM 1428 N N . ASP A 1 167 ? -7.711 9.277 33.616 1.00 82.31 167 ASP A N 1
ATOM 1429 C CA . ASP A 1 167 ? -7.363 9.091 32.201 1.00 82.31 167 ASP A CA 1
ATOM 1430 C C . ASP A 1 167 ? -5.972 8.448 32.029 1.00 82.31 167 ASP A C 1
ATOM 1432 O O . ASP A 1 167 ? -5.758 7.637 31.129 1.00 82.31 167 ASP A O 1
ATOM 1436 N N . TYR A 1 168 ? -5.045 8.718 32.956 1.00 85.69 168 TYR A N 1
ATOM 1437 C CA . TYR A 1 168 ? -3.705 8.129 32.954 1.00 85.69 168 TYR A CA 1
ATOM 1438 C C . TYR A 1 168 ? -3.740 6.602 33.122 1.00 85.69 168 TYR A C 1
ATOM 1440 O O . TYR A 1 168 ? -3.039 5.873 32.411 1.00 85.69 168 TYR A O 1
ATOM 1448 N N . ASN A 1 169 ? -4.558 6.098 34.047 1.00 86.94 169 ASN A N 1
ATOM 1449 C CA . ASN A 1 169 ? -4.714 4.669 34.284 1.00 86.94 169 ASN A CA 1
ATOM 1450 C C . ASN A 1 169 ? -5.356 3.988 33.073 1.00 86.94 169 ASN A C 1
ATOM 1452 O O . ASN A 1 169 ? -4.898 2.908 32.693 1.00 86.94 169 ASN A O 1
ATOM 1456 N N . ARG A 1 170 ? -6.338 4.625 32.418 1.00 85.31 170 ARG A N 1
ATOM 1457 C CA . ARG A 1 170 ? -6.947 4.107 31.179 1.00 85.31 170 ARG A CA 1
ATOM 1458 C C . ARG A 1 170 ? -5.928 3.959 30.053 1.00 85.31 170 ARG A C 1
ATOM 1460 O O . ARG A 1 170 ? -5.800 2.862 29.505 1.00 85.31 170 ARG A O 1
ATOM 1467 N N . ASP A 1 171 ? -5.146 4.997 29.774 1.00 88.75 171 ASP A N 1
ATOM 1468 C CA . ASP A 1 171 ? -4.116 4.958 28.729 1.00 88.75 171 ASP 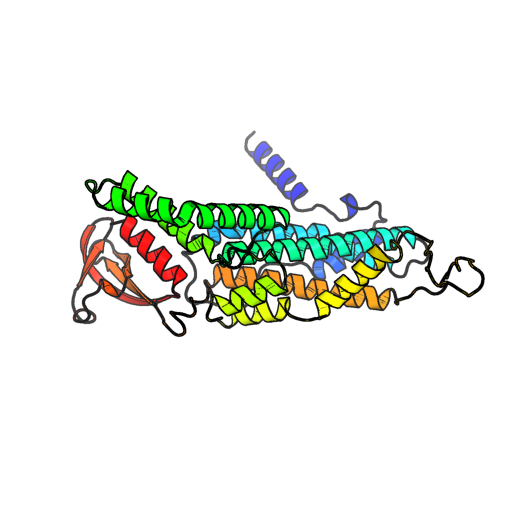A CA 1
ATOM 1469 C C . ASP A 1 171 ? -3.051 3.895 29.019 1.00 88.75 171 ASP A C 1
ATOM 1471 O O . ASP A 1 171 ? -2.627 3.130 28.142 1.00 88.75 171 ASP A O 1
ATOM 1475 N N . LYS A 1 172 ? -2.636 3.793 30.285 1.00 90.69 172 LYS A N 1
ATOM 1476 C CA . LYS A 1 172 ? -1.645 2.806 30.707 1.00 90.69 172 LYS A CA 1
ATOM 1477 C C . LYS A 1 172 ? -2.182 1.383 30.592 1.00 90.69 172 LYS A C 1
ATOM 1479 O O . LYS A 1 172 ? -1.474 0.528 30.058 1.00 90.69 172 LYS A O 1
ATOM 1484 N N . ILE A 1 173 ? -3.415 1.125 31.027 1.00 89.62 173 ILE A N 1
ATOM 1485 C CA . ILE A 1 173 ? -4.082 -0.173 30.860 1.00 89.62 173 ILE A CA 1
ATOM 1486 C C . ILE A 1 173 ? -4.157 -0.534 29.377 1.00 89.62 173 ILE A C 1
ATOM 1488 O O . ILE A 1 173 ? -3.718 -1.622 29.005 1.00 89.62 173 ILE A O 1
ATOM 1492 N N . PHE A 1 174 ? -4.615 0.389 28.528 1.00 91.12 174 PHE A N 1
ATOM 1493 C CA . PHE A 1 174 ? -4.698 0.175 27.085 1.00 91.12 174 PHE A CA 1
ATOM 1494 C C . PHE A 1 174 ? -3.335 -0.200 26.485 1.00 91.12 174 PHE A C 1
ATOM 1496 O O . PHE A 1 174 ? -3.226 -1.175 25.740 1.00 91.12 174 PHE A O 1
ATOM 1503 N N . SER A 1 175 ? -2.265 0.503 26.871 1.00 90.88 175 SER A N 1
ATOM 1504 C CA . SER A 1 175 ? -0.901 0.211 26.407 1.00 90.88 175 SER A CA 1
ATOM 1505 C C . SER A 1 175 ? -0.397 -1.183 26.824 1.00 90.88 175 SER A C 1
ATOM 1507 O O . SER A 1 175 ? 0.282 -1.866 26.049 1.00 90.88 175 SER A O 1
ATOM 1509 N N . LEU A 1 176 ? -0.749 -1.636 28.032 1.00 92.19 176 LEU A N 1
ATOM 1510 C CA . LEU A 1 176 ? -0.377 -2.952 28.551 1.00 92.19 176 LEU A CA 1
ATOM 1511 C C . LEU A 1 176 ? -1.193 -4.066 27.883 1.00 92.19 176 LEU A C 1
ATOM 1513 O O . LEU A 1 176 ? -0.640 -5.107 27.528 1.00 92.19 176 LEU A O 1
ATOM 1517 N N . GLU A 1 177 ? -2.486 -3.841 27.652 1.00 92.19 177 GLU A N 1
ATOM 1518 C CA . GLU A 1 177 ? -3.356 -4.765 26.920 1.00 92.19 177 GLU A CA 1
ATOM 1519 C C . GLU A 1 177 ? -2.908 -4.909 25.453 1.00 92.19 177 GLU A C 1
ATOM 1521 O O . GLU A 1 177 ? -2.813 -6.028 24.946 1.00 92.19 177 GLU A O 1
ATOM 1526 N N . GLN A 1 178 ? -2.521 -3.809 24.800 1.00 90.19 178 GLN A N 1
ATOM 1527 C CA . GLN A 1 178 ? -1.872 -3.809 23.481 1.00 90.19 178 GLN A CA 1
ATOM 1528 C C . GLN A 1 178 ? -0.582 -4.644 23.476 1.00 90.19 178 GLN A C 1
ATOM 1530 O O . GLN A 1 178 ? -0.372 -5.472 22.587 1.00 90.19 178 GLN A O 1
ATOM 1535 N N . ALA A 1 179 ? 0.275 -4.488 24.493 1.00 91.19 179 ALA A N 1
ATOM 1536 C CA . ALA A 1 179 ? 1.490 -5.292 24.615 1.00 91.19 179 ALA A CA 1
ATOM 1537 C C . ALA A 1 179 ? 1.170 -6.793 24.732 1.00 91.19 179 ALA A C 1
ATOM 1539 O O . ALA A 1 179 ? 1.810 -7.607 24.064 1.00 91.19 179 ALA A O 1
ATOM 1540 N N . LEU A 1 180 ? 0.155 -7.168 25.518 1.00 91.38 180 LEU A N 1
ATOM 1541 C CA . LEU A 1 180 ? -0.283 -8.561 25.627 1.00 91.38 180 LEU A CA 1
ATOM 1542 C C . LEU A 1 180 ? -0.819 -9.112 24.301 1.00 91.38 180 LEU A C 1
ATOM 1544 O O . LEU A 1 180 ? -0.494 -10.247 23.972 1.00 91.38 180 LEU A O 1
ATOM 1548 N N . ARG A 1 181 ? -1.567 -8.329 23.512 1.00 89.69 181 ARG A N 1
ATOM 1549 C CA . ARG A 1 181 ? -2.015 -8.745 22.166 1.00 89.69 181 ARG A CA 1
ATOM 1550 C C . ARG A 1 181 ? -0.836 -8.951 21.213 1.00 89.69 181 ARG A C 1
ATOM 1552 O O . ARG A 1 181 ? -0.799 -9.919 20.457 1.00 89.69 181 ARG A O 1
ATOM 1559 N N . PHE A 1 182 ? 0.173 -8.085 21.292 1.00 89.38 182 PHE A N 1
ATOM 1560 C CA . PHE A 1 182 ? 1.363 -8.162 20.446 1.00 89.38 182 PHE A CA 1
ATOM 1561 C C . PHE A 1 182 ? 2.196 -9.438 20.667 1.00 89.38 182 PHE A C 1
ATOM 1563 O O . PHE A 1 182 ? 2.917 -9.863 19.764 1.00 89.38 182 PHE A O 1
ATOM 1570 N N . LYS A 1 183 ? 2.119 -10.072 21.846 1.00 90.56 183 LYS A N 1
ATOM 1571 C CA . LYS A 1 183 ? 2.963 -11.225 22.217 1.00 90.56 183 LYS A CA 1
ATOM 1572 C C . LYS A 1 183 ? 2.730 -12.476 21.348 1.00 90.56 183 LYS A C 1
ATOM 1574 O O . LYS A 1 183 ? 3.652 -13.287 21.199 1.00 90.56 183 LYS A O 1
ATOM 1579 N N . ASP A 1 184 ? 1.521 -12.621 20.807 1.00 86.12 184 ASP A N 1
ATOM 1580 C CA . ASP A 1 184 ? 1.065 -13.788 20.036 1.00 86.12 184 ASP A CA 1
ATOM 1581 C C . ASP A 1 184 ? 0.965 -13.496 18.534 1.00 86.12 184 ASP A C 1
ATOM 1583 O O . ASP A 1 184 ? 0.684 -14.386 17.735 1.00 86.12 184 ASP A O 1
ATOM 1587 N N . LYS A 1 185 ? 1.238 -12.253 18.134 1.00 88.19 185 LYS A N 1
ATOM 1588 C CA . LYS A 1 185 ? 1.193 -11.827 16.741 1.00 88.19 185 LYS A CA 1
ATOM 1589 C C . LYS A 1 185 ? 2.279 -12.515 15.908 1.00 88.19 185 LYS A C 1
ATOM 1591 O O . LYS A 1 185 ? 3.439 -12.594 16.318 1.00 88.19 185 LYS A O 1
ATOM 1596 N N . GLU A 1 186 ? 1.941 -12.955 14.702 1.00 89.88 186 GLU A N 1
ATOM 1597 C CA . GLU A 1 186 ? 2.942 -13.436 13.752 1.00 89.88 186 GLU A CA 1
ATOM 1598 C C . GLU A 1 186 ? 3.791 -12.264 13.228 1.00 89.88 186 GLU A C 1
ATOM 1600 O O . GLU A 1 186 ? 3.269 -11.274 12.717 1.00 89.88 186 GLU A O 1
ATOM 1605 N N . ILE A 1 187 ? 5.118 -12.351 13.384 1.00 91.88 187 ILE A N 1
ATOM 1606 C CA . ILE A 1 187 ? 6.045 -11.323 12.888 1.00 91.88 187 ILE A CA 1
ATOM 1607 C C . ILE A 1 187 ? 6.584 -11.743 11.527 1.00 91.88 187 ILE A C 1
ATOM 1609 O O . ILE A 1 187 ? 7.491 -12.586 11.432 1.00 91.88 187 ILE A O 1
ATOM 1613 N N . ALA A 1 188 ? 6.088 -11.059 10.505 1.00 93.81 188 ALA A N 1
ATOM 1614 C CA . ALA A 1 188 ? 6.552 -11.143 9.135 1.00 93.81 188 ALA A CA 1
ATOM 1615 C C . ALA A 1 188 ? 7.021 -9.766 8.640 1.00 93.81 188 ALA A C 1
ATOM 1617 O O . ALA A 1 188 ? 6.548 -8.725 9.098 1.00 93.81 188 ALA A O 1
ATOM 1618 N N . CYS A 1 189 ? 7.984 -9.772 7.717 1.00 93.62 189 CYS A N 1
ATOM 1619 C CA . CYS A 1 189 ? 8.496 -8.545 7.113 1.00 93.62 189 CYS A CA 1
ATOM 1620 C C . CYS A 1 189 ? 7.752 -8.248 5.798 1.00 93.62 189 CYS A C 1
ATOM 1622 O O . CYS A 1 189 ? 7.244 -9.171 5.154 1.00 93.62 189 CYS A O 1
ATOM 1624 N N . VAL A 1 190 ? 7.709 -6.991 5.365 1.00 93.38 190 VAL A N 1
ATOM 1625 C CA . VAL A 1 190 ? 7.070 -6.583 4.108 1.00 93.38 190 VAL A CA 1
ATOM 1626 C C . VAL A 1 190 ? 7.687 -7.343 2.931 1.00 93.38 190 VAL A C 1
ATOM 1628 O O . VAL A 1 190 ? 8.895 -7.335 2.705 1.00 93.38 190 VAL A O 1
ATOM 1631 N N . SER A 1 191 ? 6.842 -8.045 2.182 1.00 90.88 191 SER A N 1
ATOM 1632 C CA . SER A 1 191 ? 7.206 -8.725 0.939 1.00 90.88 191 SER A CA 1
ATOM 1633 C C . SER A 1 191 ? 5.954 -8.971 0.108 1.00 90.88 191 SER A C 1
ATOM 1635 O O . SER A 1 191 ? 4.862 -9.042 0.667 1.00 90.88 191 SER A O 1
ATOM 1637 N N . LYS A 1 192 ? 6.114 -9.192 -1.204 1.00 91.19 192 LYS A N 1
ATOM 1638 C CA . LYS A 1 192 ? 5.025 -9.609 -2.105 1.00 91.19 192 LYS A CA 1
ATOM 1639 C C . LYS A 1 192 ? 4.129 -10.686 -1.473 1.00 91.19 192 LYS A C 1
ATOM 1641 O O . LYS A 1 192 ? 2.915 -10.535 -1.422 1.00 91.19 192 LYS A O 1
ATOM 1646 N N . TYR A 1 193 ? 4.737 -11.764 -0.971 1.00 92.06 193 TYR A N 1
ATOM 1647 C CA . TYR A 1 193 ? 4.004 -12.892 -0.395 1.00 92.06 193 TYR A CA 1
ATOM 1648 C C . TYR A 1 193 ? 3.263 -12.503 0.889 1.00 92.06 193 TYR A C 1
ATOM 1650 O O . TYR A 1 193 ? 2.068 -12.764 1.001 1.00 92.06 193 TYR A O 1
ATOM 1658 N N . ASN A 1 194 ? 3.949 -11.840 1.824 1.00 94.56 194 ASN A N 1
ATOM 1659 C CA . ASN A 1 194 ? 3.362 -11.487 3.117 1.00 94.56 194 ASN A CA 1
ATOM 1660 C C . ASN A 1 194 ? 2.255 -10.437 2.976 1.00 94.56 194 ASN A C 1
ATOM 1662 O O . ASN A 1 194 ? 1.240 -10.560 3.642 1.00 94.56 194 ASN A O 1
ATOM 1666 N N . ILE A 1 195 ? 2.393 -9.468 2.063 1.00 95.12 195 ILE A N 1
ATOM 1667 C CA . ILE A 1 195 ? 1.334 -8.493 1.758 1.00 95.12 195 ILE A CA 1
ATOM 1668 C C . ILE A 1 195 ? 0.076 -9.206 1.262 1.00 95.12 195 ILE A C 1
ATOM 1670 O O . ILE A 1 195 ? -1.009 -8.996 1.799 1.00 95.12 195 ILE A O 1
ATOM 1674 N N . CYS A 1 196 ? 0.214 -10.086 0.264 1.00 94.69 196 CYS A N 1
ATOM 1675 C CA . CYS A 1 196 ? -0.925 -10.828 -0.267 1.00 94.69 196 CYS A CA 1
ATOM 1676 C C . CYS A 1 196 ? -1.576 -11.727 0.793 1.00 94.69 196 CYS A C 1
ATOM 1678 O O . CYS A 1 196 ? -2.802 -11.828 0.819 1.00 94.69 196 CYS A O 1
ATOM 1680 N N . GLN A 1 197 ? -0.778 -12.393 1.633 1.00 95.06 197 GLN A N 1
ATOM 1681 C CA . GLN A 1 197 ? -1.283 -13.251 2.705 1.00 95.06 197 GLN A CA 1
ATOM 1682 C C . GLN A 1 197 ? -1.998 -12.440 3.784 1.00 95.06 197 GLN A C 1
ATOM 1684 O O . GLN A 1 197 ? -3.141 -12.752 4.100 1.00 95.06 197 GLN A O 1
ATOM 1689 N N . GLU A 1 198 ? -1.385 -11.373 4.296 1.00 95.25 198 GLU A N 1
ATOM 1690 C CA . GLU A 1 198 ? -1.968 -10.559 5.363 1.00 95.25 198 GLU A CA 1
ATOM 1691 C C . GLU A 1 198 ? -3.238 -9.840 4.919 1.00 95.25 198 GLU A C 1
ATOM 1693 O O . GLU A 1 198 ? -4.232 -9.882 5.640 1.00 95.25 198 GLU A O 1
ATOM 1698 N N . MET A 1 199 ? -3.266 -9.278 3.705 1.00 95.31 199 MET A N 1
ATOM 1699 C CA . MET A 1 199 ? -4.490 -8.699 3.137 1.00 95.31 199 MET A CA 1
ATOM 1700 C C . MET A 1 199 ? -5.615 -9.734 3.087 1.00 95.31 199 MET A C 1
ATOM 1702 O O . MET A 1 199 ? -6.711 -9.494 3.588 1.00 95.31 199 MET A O 1
ATOM 1706 N N . LYS A 1 200 ? -5.329 -10.926 2.544 1.00 95.25 200 LYS A N 1
ATOM 1707 C CA . LYS A 1 200 ? -6.292 -12.034 2.487 1.00 95.25 200 LYS A CA 1
ATOM 1708 C C . LYS A 1 200 ? -6.638 -12.594 3.859 1.00 95.25 200 LYS A C 1
ATOM 1710 O O . LYS A 1 200 ? -7.660 -13.262 3.971 1.00 95.25 200 LYS A O 1
ATOM 1715 N N . ARG A 1 201 ? -5.795 -12.420 4.878 1.00 94.44 201 ARG A N 1
ATOM 1716 C CA . ARG A 1 201 ? -6.023 -12.897 6.247 1.00 94.44 201 ARG A CA 1
ATOM 1717 C C . ARG A 1 201 ? -6.922 -11.933 7.012 1.00 94.44 201 ARG A C 1
ATOM 1719 O O . ARG A 1 201 ? -7.862 -12.409 7.641 1.00 94.44 201 ARG A O 1
ATOM 1726 N N . LYS A 1 202 ? -6.637 -10.631 6.937 1.00 94.44 202 LYS A N 1
ATOM 1727 C CA . LYS A 1 202 ? -7.269 -9.562 7.723 1.00 94.44 202 LYS A CA 1
ATOM 1728 C C . LYS A 1 202 ? -8.603 -9.096 7.132 1.00 94.44 202 LYS A C 1
ATOM 1730 O O . LYS A 1 202 ? -9.548 -8.876 7.885 1.00 94.44 202 LYS A O 1
ATOM 1735 N N . TYR A 1 203 ? -8.697 -9.012 5.807 1.00 95.69 203 TYR A N 1
ATOM 1736 C CA . TYR A 1 203 ? -9.802 -8.338 5.126 1.00 95.69 203 TYR A CA 1
ATOM 1737 C C . TYR A 1 203 ? -10.678 -9.276 4.286 1.00 95.69 203 TYR A C 1
ATOM 1739 O O . TYR A 1 203 ? -10.208 -10.291 3.762 1.00 95.69 203 TYR A O 1
ATOM 1747 N N . ASP A 1 204 ? -11.951 -8.905 4.140 1.00 94.44 204 ASP A N 1
ATOM 1748 C CA . ASP A 1 204 ? -12.849 -9.415 3.103 1.00 94.44 204 ASP A CA 1
ATOM 1749 C C . ASP A 1 204 ? -12.705 -8.544 1.851 1.00 94.44 204 ASP A C 1
ATOM 1751 O O . ASP A 1 204 ? -13.200 -7.421 1.769 1.00 94.44 204 ASP A O 1
ATOM 1755 N N . LEU A 1 205 ? -11.906 -9.027 0.902 1.00 91.81 205 LEU A N 1
ATOM 1756 C CA . LEU A 1 205 ? -11.421 -8.198 -0.195 1.00 91.81 205 LEU A CA 1
ATOM 1757 C C . LEU A 1 205 ? -12.543 -7.832 -1.177 1.00 91.81 205 LEU A C 1
ATOM 1759 O O . LEU A 1 205 ? -13.180 -8.702 -1.777 1.00 91.81 205 LEU A O 1
ATOM 1763 N N . VAL A 1 206 ? -12.694 -6.536 -1.417 1.00 89.19 206 VAL A N 1
ATOM 1764 C CA . VAL A 1 206 ? -13.521 -5.932 -2.473 1.00 89.19 206 VAL A CA 1
ATOM 1765 C C . VAL A 1 206 ? -12.841 -6.018 -3.844 1.00 89.19 206 VAL A C 1
ATOM 1767 O O . VAL A 1 206 ? -11.678 -6.416 -3.941 1.00 89.19 206 VAL A O 1
ATOM 1770 N N . GLU A 1 207 ? -13.563 -5.703 -4.919 1.00 87.69 207 GLU A N 1
ATOM 1771 C CA . GLU A 1 207 ? -13.096 -5.899 -6.299 1.00 87.69 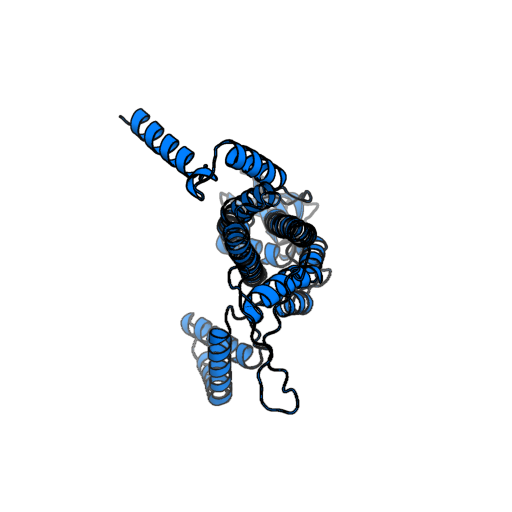207 GLU A CA 1
ATOM 1772 C C . GLU A 1 207 ? -11.785 -5.158 -6.605 1.00 87.69 207 GLU A C 1
ATOM 1774 O O . GLU A 1 207 ? -10.835 -5.795 -7.068 1.00 87.69 207 GLU A O 1
ATOM 1779 N N . GLY A 1 208 ? -11.673 -3.870 -6.254 1.00 86.19 208 GLY A N 1
ATOM 1780 C CA . GLY A 1 208 ? -10.455 -3.088 -6.491 1.00 86.19 208 GLY A CA 1
ATOM 1781 C C . GLY A 1 208 ? -9.241 -3.659 -5.753 1.00 86.19 208 GLY A C 1
ATOM 1782 O O . GLY A 1 208 ? -8.181 -3.887 -6.343 1.00 86.19 208 GLY A O 1
ATOM 1783 N N . SER A 1 209 ? -9.415 -4.005 -4.475 1.00 89.62 209 SER A N 1
ATOM 1784 C CA . SER A 1 209 ? -8.369 -4.639 -3.657 1.00 89.62 209 SER A CA 1
ATOM 1785 C C . SER A 1 209 ? -7.983 -6.040 -4.162 1.00 89.62 209 SER A C 1
ATOM 1787 O O . SER A 1 209 ? -6.799 -6.390 -4.180 1.00 89.62 209 SER A O 1
ATOM 1789 N N . LYS A 1 210 ? -8.951 -6.852 -4.615 1.00 92.00 210 LYS A N 1
ATOM 1790 C CA . LYS A 1 210 ? -8.696 -8.162 -5.248 1.00 92.00 210 LYS A CA 1
ATOM 1791 C C . LYS A 1 210 ? -7.869 -8.001 -6.516 1.00 92.00 210 LYS A C 1
ATOM 1793 O O . LYS A 1 210 ? -6.904 -8.743 -6.707 1.00 92.00 210 LYS A O 1
ATOM 1798 N N . TYR A 1 211 ? -8.229 -7.037 -7.358 1.00 91.88 211 TYR A N 1
ATOM 1799 C CA . TYR A 1 211 ? -7.521 -6.770 -8.600 1.00 91.88 211 TYR A CA 1
ATOM 1800 C C . TYR A 1 211 ? -6.073 -6.350 -8.337 1.00 91.88 211 TYR A C 1
ATOM 1802 O O . TYR A 1 211 ? -5.154 -6.978 -8.861 1.00 91.88 211 TYR A O 1
ATOM 1810 N N . LEU A 1 212 ? -5.850 -5.386 -7.437 1.00 93.31 212 LEU A N 1
ATOM 1811 C CA . LEU A 1 212 ? -4.509 -4.967 -7.026 1.00 93.31 212 LEU A CA 1
ATOM 1812 C C . LEU A 1 212 ? -3.659 -6.155 -6.543 1.00 93.31 212 LEU A C 1
ATOM 1814 O O . LEU A 1 212 ? -2.516 -6.326 -6.977 1.00 93.31 212 LEU A O 1
ATOM 1818 N N . LEU A 1 213 ? -4.217 -7.019 -5.687 1.00 92.62 213 LEU A N 1
ATOM 1819 C CA . LEU A 1 213 ? -3.506 -8.214 -5.232 1.00 92.62 213 LEU A CA 1
ATOM 1820 C C . LEU A 1 213 ? -3.208 -9.196 -6.364 1.00 92.62 213 LEU A C 1
ATOM 1822 O O . LEU A 1 213 ? -2.172 -9.851 -6.309 1.00 92.62 213 LEU A O 1
ATOM 1826 N N . ASN A 1 214 ? -4.066 -9.311 -7.377 1.00 91.94 214 ASN A N 1
ATOM 1827 C CA . ASN A 1 214 ? -3.799 -10.155 -8.541 1.00 91.94 214 ASN A CA 1
ATOM 1828 C C . ASN A 1 214 ? -2.627 -9.613 -9.370 1.00 91.94 214 ASN A C 1
ATOM 1830 O O . ASN A 1 214 ? -1.760 -10.397 -9.773 1.00 91.94 214 ASN A O 1
ATOM 1834 N N . ILE A 1 215 ? -2.537 -8.287 -9.556 1.00 91.38 215 ILE A N 1
ATOM 1835 C CA . ILE A 1 215 ? -1.373 -7.669 -10.206 1.00 91.38 215 ILE A CA 1
ATOM 1836 C C . ILE A 1 215 ? -0.108 -7.975 -9.398 1.00 91.38 215 ILE A C 1
ATOM 1838 O O . ILE A 1 215 ? 0.882 -8.421 -9.971 1.00 91.38 215 ILE A O 1
ATOM 1842 N N . ILE A 1 216 ? -0.136 -7.798 -8.076 1.00 90.12 216 ILE A N 1
ATOM 1843 C CA . ILE A 1 216 ? 1.027 -8.044 -7.209 1.00 90.12 216 ILE A CA 1
ATOM 1844 C C . ILE A 1 216 ? 1.419 -9.526 -7.202 1.00 90.12 216 ILE A C 1
ATOM 1846 O O . ILE A 1 216 ? 2.598 -9.871 -7.298 1.00 90.12 216 ILE A O 1
ATOM 1850 N N . ALA A 1 217 ? 0.439 -10.422 -7.084 1.00 87.00 217 ALA A N 1
ATOM 1851 C CA . ALA A 1 217 ? 0.652 -11.856 -6.925 1.00 87.00 217 ALA A CA 1
ATOM 1852 C C . ALA A 1 217 ? 1.221 -12.519 -8.183 1.00 87.00 217 ALA A C 1
ATOM 1854 O O . ALA A 1 217 ? 1.898 -13.543 -8.076 1.00 87.00 217 ALA A O 1
ATOM 1855 N N . SER A 1 218 ? 0.995 -11.948 -9.363 1.00 82.38 218 SER A N 1
ATOM 1856 C CA . SER A 1 218 ? 1.357 -12.609 -10.610 1.00 82.38 218 SER A CA 1
ATOM 1857 C C . SER A 1 218 ? 2.872 -12.844 -10.774 1.00 82.38 218 SER A C 1
ATOM 1859 O O . SER A 1 218 ? 3.716 -12.075 -10.305 1.00 82.38 218 SER A O 1
ATOM 1861 N N . ASN A 1 219 ? 3.216 -13.932 -11.464 1.00 66.31 219 ASN A N 1
ATOM 1862 C CA . ASN A 1 219 ? 4.573 -14.479 -11.558 1.00 66.31 219 ASN A CA 1
ATOM 1863 C C . ASN A 1 219 ? 5.504 -13.732 -12.528 1.00 66.31 219 ASN A C 1
ATOM 1865 O O . ASN A 1 219 ? 6.675 -14.090 -12.642 1.00 66.31 219 ASN A O 1
ATOM 1869 N N . GLU A 1 220 ? 5.035 -12.713 -13.252 1.00 65.25 220 GLU A N 1
ATOM 1870 C CA . GLU A 1 220 ? 5.889 -12.022 -14.234 1.00 65.25 220 GLU A CA 1
ATOM 1871 C C . GLU A 1 220 ? 6.862 -11.043 -13.552 1.00 65.25 220 GLU A C 1
ATOM 1873 O O . GLU A 1 220 ? 7.966 -10.860 -14.046 1.00 65.25 220 GLU A O 1
ATOM 1878 N N . TYR A 1 221 ? 6.577 -10.570 -12.329 1.00 62.59 221 TYR A N 1
ATOM 1879 C CA . TYR A 1 221 ? 7.595 -9.912 -11.488 1.00 62.59 221 TYR A CA 1
ATOM 1880 C C . TYR A 1 221 ? 8.830 -10.812 -11.281 1.00 62.59 221 TYR A C 1
ATOM 1882 O O . TYR A 1 221 ? 9.974 -10.346 -11.222 1.00 62.59 221 TYR A O 1
ATOM 1890 N N . ASP A 1 222 ? 8.629 -12.136 -11.241 1.00 66.94 222 ASP A N 1
ATOM 1891 C CA . ASP A 1 222 ? 9.735 -13.074 -11.111 1.00 66.94 222 ASP A CA 1
ATOM 1892 C C . ASP A 1 222 ? 10.587 -13.152 -12.380 1.00 66.94 222 ASP A C 1
ATOM 1894 O O . ASP A 1 222 ? 11.707 -13.644 -12.285 1.00 66.94 222 ASP A O 1
ATOM 1898 N N . SER A 1 223 ? 10.138 -12.691 -13.558 1.00 67.81 223 SER A N 1
ATOM 1899 C CA . SER A 1 223 ? 11.001 -12.630 -14.748 1.00 67.81 223 SER A CA 1
ATOM 1900 C C . SER A 1 223 ? 11.990 -11.473 -14.651 1.00 67.81 223 SER A C 1
ATOM 1902 O O . SER A 1 223 ? 13.183 -11.692 -14.840 1.00 67.81 223 SER A O 1
ATOM 1904 N N . VAL A 1 224 ? 11.551 -10.274 -14.256 1.00 73.75 224 VAL A N 1
ATOM 1905 C CA . VAL A 1 224 ? 12.447 -9.122 -14.047 1.00 73.75 224 VAL A CA 1
ATOM 1906 C C . VAL A 1 224 ? 13.370 -9.355 -12.855 1.00 73.75 224 VAL A C 1
ATOM 1908 O O . VAL A 1 224 ? 14.570 -9.090 -12.940 1.00 73.75 224 VAL A O 1
ATOM 1911 N N . ARG A 1 225 ? 12.862 -9.955 -11.772 1.00 70.62 225 ARG A N 1
ATOM 1912 C CA . ARG A 1 225 ? 13.697 -10.391 -10.647 1.00 70.62 225 ARG A CA 1
ATOM 1913 C C . ARG A 1 225 ? 14.678 -11.492 -11.047 1.00 70.62 225 ARG A C 1
ATOM 1915 O O . ARG A 1 225 ? 15.809 -11.469 -10.574 1.00 70.62 225 ARG A O 1
ATOM 1922 N N . ARG A 1 226 ? 14.298 -12.436 -11.918 1.00 70.62 226 ARG A N 1
ATOM 1923 C CA . ARG A 1 226 ? 15.230 -13.431 -12.483 1.00 70.62 226 ARG A CA 1
ATOM 1924 C C . ARG A 1 226 ? 16.311 -12.758 -13.319 1.00 70.62 226 ARG A C 1
ATOM 1926 O O . ARG A 1 226 ? 17.475 -13.049 -13.076 1.00 70.62 226 ARG A O 1
ATOM 1933 N N . ILE A 1 227 ? 15.955 -11.821 -14.201 1.00 71.50 227 ILE A N 1
ATOM 1934 C CA . ILE A 1 227 ? 16.916 -11.026 -14.984 1.00 71.50 227 ILE A CA 1
ATOM 1935 C C . ILE A 1 227 ? 17.870 -10.286 -14.035 1.00 71.50 227 ILE A C 1
ATOM 1937 O O . ILE A 1 227 ? 19.084 -10.400 -14.173 1.00 71.50 227 ILE A O 1
ATOM 1941 N N . ARG A 1 228 ? 17.348 -9.608 -13.003 1.00 69.56 228 ARG A N 1
ATOM 1942 C CA . ARG A 1 228 ? 18.159 -8.923 -11.986 1.00 69.56 228 ARG A CA 1
ATOM 1943 C C . ARG A 1 228 ? 19.051 -9.887 -11.209 1.00 69.56 228 ARG A C 1
ATOM 1945 O O . ARG A 1 228 ? 20.222 -9.598 -11.033 1.00 69.56 228 ARG A O 1
ATOM 1952 N N . ASN A 1 229 ? 18.535 -11.014 -10.727 1.00 62.66 229 ASN A N 1
ATOM 1953 C CA . ASN A 1 229 ? 19.321 -11.994 -9.974 1.00 62.66 229 ASN A CA 1
ATOM 1954 C C . ASN A 1 229 ? 20.407 -12.623 -10.853 1.00 62.66 229 ASN A C 1
ATOM 1956 O O . ASN A 1 229 ? 21.508 -12.865 -10.373 1.00 62.66 229 ASN A O 1
ATOM 1960 N N . GLN A 1 230 ? 20.131 -12.844 -12.137 1.00 62.56 230 GLN A N 1
ATOM 1961 C CA . GLN A 1 230 ? 21.125 -13.290 -13.111 1.00 62.56 230 GLN A CA 1
ATOM 1962 C C . GLN A 1 230 ? 22.226 -12.236 -13.293 1.00 62.56 230 GLN A C 1
ATOM 1964 O O . GLN A 1 230 ? 23.407 -12.553 -13.172 1.00 62.56 230 GLN A O 1
ATOM 1969 N N . VAL A 1 231 ? 21.840 -10.973 -13.462 1.00 60.12 231 VAL A N 1
ATOM 1970 C CA . VAL A 1 231 ? 22.745 -9.816 -13.505 1.00 60.12 231 VAL A CA 1
ATOM 1971 C C . VAL A 1 231 ? 23.524 -9.623 -12.186 1.00 60.12 231 VAL A C 1
ATOM 1973 O O . VAL A 1 231 ? 24.696 -9.275 -12.188 1.00 60.12 231 VAL A O 1
ATOM 1976 N N . ALA A 1 232 ? 22.920 -9.854 -11.024 1.00 54.59 232 ALA A N 1
ATOM 1977 C CA . ALA A 1 232 ? 23.544 -9.591 -9.726 1.00 54.59 232 ALA A CA 1
ATOM 1978 C C . ALA A 1 232 ? 24.458 -10.732 -9.253 1.00 54.59 232 ALA A C 1
ATOM 1980 O O . ALA A 1 232 ? 25.504 -10.469 -8.664 1.00 54.59 232 ALA A O 1
ATOM 1981 N N . HIS A 1 233 ? 24.074 -11.991 -9.492 1.00 50.19 233 HIS A N 1
ATOM 1982 C CA . HIS A 1 233 ? 24.779 -13.165 -8.968 1.00 50.19 233 HIS A CA 1
ATOM 1983 C C . HIS A 1 233 ? 25.726 -13.831 -9.970 1.00 50.19 233 HIS A C 1
ATOM 1985 O O . HIS A 1 233 ? 26.671 -14.481 -9.531 1.00 50.19 233 HIS A O 1
ATOM 1991 N N . TYR A 1 234 ? 25.515 -13.682 -11.284 1.00 44.88 234 TYR A N 1
ATOM 1992 C CA . TYR A 1 234 ? 26.310 -14.413 -12.280 1.00 44.88 234 TYR A CA 1
ATOM 1993 C C . TYR A 1 234 ? 27.275 -13.547 -13.091 1.00 44.88 234 TYR A C 1
ATOM 1995 O O . TYR A 1 234 ? 28.268 -14.099 -13.555 1.00 44.88 234 TYR A O 1
ATOM 2003 N N . ARG A 1 235 ? 27.019 -12.238 -13.243 1.00 50.97 235 ARG A N 1
ATOM 2004 C CA . ARG A 1 235 ? 27.889 -11.186 -13.823 1.00 50.97 235 ARG A CA 1
ATOM 2005 C C . ARG A 1 235 ? 27.064 -9.894 -13.823 1.00 50.97 235 ARG A C 1
ATOM 2007 O O . ARG A 1 235 ? 26.017 -9.914 -14.467 1.00 50.97 235 ARG A O 1
ATOM 2014 N N . SER A 1 236 ? 27.525 -8.786 -13.210 1.00 46.50 236 SER A N 1
ATOM 2015 C CA . SER A 1 236 ? 26.946 -7.457 -13.532 1.00 46.50 236 SER A CA 1
ATOM 2016 C C . SER A 1 236 ? 26.862 -7.366 -15.045 1.00 46.50 236 SER A C 1
ATOM 2018 O O . SER A 1 236 ? 27.783 -7.845 -15.712 1.00 46.50 236 SER A O 1
ATOM 2020 N N . ALA A 1 237 ? 25.812 -6.759 -15.598 1.00 47.59 237 ALA A N 1
ATOM 2021 C CA . ALA A 1 237 ? 25.725 -6.626 -17.039 1.00 47.59 237 ALA A CA 1
ATOM 2022 C C . ALA A 1 237 ? 27.032 -5.995 -17.580 1.00 47.59 237 ALA A C 1
ATOM 2024 O O . ALA A 1 237 ? 27.525 -6.413 -18.612 1.00 47.59 237 ALA A O 1
ATOM 2025 N N . SER A 1 238 ? 27.690 -5.123 -16.803 1.00 39.38 238 SER A N 1
ATOM 2026 C CA . SER A 1 238 ? 28.984 -4.494 -17.114 1.00 39.38 238 SER A CA 1
ATOM 2027 C C . SER A 1 238 ? 30.266 -5.341 -16.896 1.00 39.38 238 SER A C 1
ATOM 2029 O O . SER A 1 238 ? 31.358 -4.896 -17.276 1.00 39.38 238 SER A O 1
ATOM 2031 N N . ALA A 1 239 ? 30.186 -6.531 -16.287 1.00 41.03 239 ALA A N 1
ATOM 2032 C CA . ALA A 1 239 ? 31.327 -7.362 -15.880 1.00 41.03 239 ALA A CA 1
ATOM 2033 C C . ALA A 1 239 ? 31.534 -8.580 -16.807 1.00 41.03 239 ALA A C 1
ATOM 2035 O O . ALA A 1 239 ? 30.665 -9.429 -16.975 1.00 41.03 239 ALA A O 1
ATOM 2036 N N . ASN A 1 240 ? 32.734 -8.705 -17.386 1.00 38.38 240 ASN A N 1
ATOM 2037 C CA . ASN A 1 240 ? 33.060 -9.689 -18.432 1.00 38.38 240 ASN A CA 1
ATOM 2038 C C . ASN A 1 240 ? 33.635 -11.035 -17.935 1.00 38.38 240 ASN A C 1
ATOM 2040 O O . ASN A 1 240 ? 34.198 -11.785 -18.732 1.00 38.38 240 ASN A O 1
ATOM 2044 N N . THR A 1 241 ? 33.517 -11.384 -16.656 1.00 40.78 241 THR A N 1
ATOM 2045 C CA . THR A 1 241 ? 34.076 -12.640 -16.124 1.00 40.78 241 THR A CA 1
ATOM 2046 C C . THR A 1 241 ? 33.064 -13.372 -15.251 1.00 40.78 241 THR A C 1
ATOM 2048 O O . THR A 1 241 ? 32.495 -12.798 -14.333 1.00 40.78 241 THR A O 1
ATOM 2051 N N . SER A 1 242 ? 32.836 -14.660 -15.530 1.00 39.28 242 SER A N 1
ATOM 2052 C CA . SER A 1 242 ? 32.230 -15.595 -14.572 1.00 39.28 242 SER A CA 1
ATOM 2053 C C . SER A 1 242 ? 33.238 -16.697 -14.313 1.00 39.28 242 SER A C 1
ATOM 2055 O O . SER A 1 242 ? 33.916 -17.164 -15.229 1.00 39.28 242 SER A O 1
ATOM 2057 N N . ILE A 1 243 ? 33.340 -17.085 -13.052 1.00 41.41 243 ILE A N 1
ATOM 2058 C CA . ILE A 1 243 ? 34.044 -18.285 -12.630 1.00 41.41 243 ILE A CA 1
ATOM 2059 C C . ILE A 1 243 ? 32.934 -19.250 -12.255 1.00 41.41 243 ILE A C 1
ATOM 2061 O O . ILE A 1 243 ? 32.229 -19.008 -11.280 1.00 41.41 243 ILE A O 1
ATOM 2065 N N . ASP A 1 244 ? 32.746 -20.290 -13.057 1.00 41.16 244 ASP A N 1
ATOM 2066 C CA . ASP A 1 244 ? 31.837 -21.369 -12.699 1.00 41.16 244 ASP A CA 1
ATOM 2067 C C . ASP A 1 244 ? 32.632 -22.403 -11.897 1.00 41.16 244 ASP A C 1
ATOM 2069 O O . ASP A 1 244 ? 33.723 -22.815 -12.303 1.00 41.16 244 ASP A O 1
ATOM 2073 N N . SER A 1 245 ? 32.139 -22.789 -10.724 1.00 41.16 245 SER A N 1
ATOM 2074 C CA . SER A 1 245 ? 32.795 -23.788 -9.880 1.00 41.16 245 SER A CA 1
ATOM 2075 C C . SER A 1 245 ? 32.311 -25.184 -10.256 1.00 41.16 245 SER A C 1
ATOM 2077 O O . SER A 1 245 ? 31.716 -25.883 -9.439 1.00 41.16 245 SER A O 1
ATOM 2079 N N . MET A 1 246 ? 32.560 -25.600 -11.496 1.00 41.97 246 MET A N 1
ATOM 2080 C CA . MET A 1 246 ? 32.480 -27.012 -11.851 1.00 41.97 246 MET A CA 1
ATOM 2081 C C . MET A 1 246 ? 33.834 -27.653 -11.543 1.00 41.97 246 MET A C 1
ATOM 2083 O O . MET A 1 246 ? 34.846 -27.340 -12.171 1.00 41.97 246 MET A O 1
ATOM 2087 N N . PHE A 1 247 ? 33.867 -28.534 -10.541 1.00 40.50 247 PHE A N 1
ATOM 2088 C CA . PHE A 1 247 ? 35.006 -29.417 -10.313 1.00 40.50 247 PHE A CA 1
ATOM 2089 C C . PHE A 1 247 ? 35.045 -30.449 -11.445 1.00 40.50 247 PHE A C 1
ATOM 2091 O O . PHE A 1 247 ? 34.400 -31.492 -11.374 1.00 40.50 247 PHE A O 1
ATOM 2098 N N . LEU A 1 248 ? 35.800 -30.162 -12.504 1.00 45.75 248 LEU A N 1
ATOM 2099 C CA . LEU A 1 248 ? 36.298 -31.219 -13.379 1.00 45.75 248 LEU A CA 1
ATOM 2100 C C . LEU A 1 248 ? 37.368 -31.998 -12.603 1.00 45.75 248 LEU A C 1
ATOM 2102 O O . LEU A 1 248 ? 38.123 -31.403 -11.832 1.00 45.75 248 LEU A O 1
ATOM 2106 N N . TYR A 1 249 ? 37.417 -33.317 -12.810 1.00 48.41 249 TYR A N 1
ATOM 2107 C CA . TYR A 1 249 ? 38.167 -34.337 -12.051 1.00 48.41 249 TYR A CA 1
ATOM 2108 C C . TYR A 1 249 ? 39.673 -34.071 -11.791 1.00 48.41 249 TYR A C 1
ATOM 2110 O O . TYR A 1 249 ? 40.304 -34.850 -11.086 1.00 48.41 249 TYR A O 1
ATOM 2118 N N . ASN A 1 250 ? 40.243 -32.957 -12.270 1.00 50.00 250 ASN A N 1
ATOM 2119 C CA . ASN A 1 250 ? 41.661 -32.602 -12.167 1.00 50.00 250 ASN A CA 1
ATOM 2120 C C . ASN A 1 250 ? 41.933 -31.226 -11.508 1.00 50.00 250 ASN A C 1
ATOM 2122 O O . ASN A 1 250 ? 42.973 -30.621 -11.756 1.00 50.00 250 ASN A O 1
ATOM 2126 N N . GLY A 1 251 ? 41.018 -30.682 -10.695 1.00 48.78 251 GLY A N 1
ATOM 2127 C CA . GLY A 1 251 ? 41.309 -29.513 -9.840 1.00 48.78 251 GLY A CA 1
ATOM 2128 C C . GLY A 1 251 ? 41.523 -28.173 -10.566 1.00 48.78 251 GLY A C 1
ATOM 2129 O O . GLY A 1 251 ? 41.992 -27.210 -9.960 1.00 48.78 251 GLY A O 1
ATOM 2130 N N . THR A 1 252 ? 41.165 -28.072 -11.846 1.00 47.81 252 THR A N 1
ATOM 2131 C CA . THR A 1 252 ? 41.217 -26.821 -12.617 1.00 47.81 252 THR A CA 1
ATOM 2132 C C . THR A 1 252 ? 39.843 -26.151 -12.647 1.00 47.81 252 THR A C 1
ATOM 2134 O O . THR A 1 252 ? 38.841 -26.771 -12.994 1.00 47.81 252 THR A O 1
ATOM 2137 N N . LYS A 1 253 ? 39.784 -24.862 -12.278 1.00 46.84 253 LYS A N 1
ATOM 2138 C CA . LYS A 1 253 ? 38.578 -24.031 -12.424 1.00 46.84 253 LYS A CA 1
ATOM 2139 C C . LYS A 1 253 ? 38.387 -23.711 -13.907 1.00 46.84 253 LYS A C 1
ATOM 2141 O O . LYS A 1 253 ? 39.193 -22.978 -14.478 1.00 46.84 253 LYS A O 1
ATOM 2146 N N . SER A 1 254 ? 37.344 -24.243 -14.537 1.00 45.34 254 SER A N 1
ATOM 2147 C CA . SER A 1 254 ? 37.001 -23.874 -15.911 1.00 45.34 254 SER A CA 1
ATOM 2148 C C . SER A 1 254 ? 36.315 -22.507 -15.943 1.00 45.34 254 SER A C 1
ATOM 2150 O O . SER A 1 254 ? 35.296 -22.296 -15.287 1.00 45.34 254 SER A O 1
ATOM 2152 N N . VAL A 1 255 ? 36.843 -21.578 -16.739 1.00 44.62 255 VAL A N 1
ATOM 2153 C CA . VAL A 1 255 ? 36.184 -20.297 -17.024 1.00 44.62 255 VAL A CA 1
ATOM 2154 C C . VAL A 1 255 ? 35.263 -20.504 -18.226 1.00 44.62 255 VAL A C 1
ATOM 2156 O O . VAL A 1 255 ? 35.721 -20.546 -19.366 1.00 44.62 255 VAL A O 1
ATOM 2159 N N . SER A 1 256 ? 33.960 -20.647 -17.983 1.00 40.97 256 SER A N 1
ATOM 2160 C CA . SER A 1 256 ? 32.964 -20.649 -19.059 1.00 40.97 256 SER A CA 1
ATOM 2161 C C . SER A 1 256 ? 32.720 -19.213 -19.532 1.00 40.97 256 SER A C 1
ATOM 2163 O O . SER A 1 256 ? 32.105 -18.392 -18.847 1.00 40.97 256 SER A O 1
ATOM 2165 N N . ILE A 1 257 ? 33.234 -18.871 -20.713 1.00 42.38 257 ILE A N 1
ATOM 2166 C CA . ILE A 1 257 ? 32.945 -17.603 -21.391 1.00 42.38 257 ILE A CA 1
ATOM 2167 C C . ILE A 1 257 ? 31.902 -17.900 -22.462 1.00 42.38 257 ILE A C 1
ATOM 2169 O O . ILE A 1 257 ? 32.255 -18.216 -23.596 1.00 42.38 257 ILE A O 1
ATOM 2173 N N . ASN A 1 258 ? 30.615 -17.789 -22.121 1.00 43.25 258 ASN A N 1
ATOM 2174 C CA . ASN A 1 258 ? 29.596 -17.773 -23.165 1.00 43.25 258 ASN A CA 1
ATOM 2175 C C . ASN A 1 258 ? 29.750 -16.471 -23.978 1.00 43.25 258 ASN A C 1
ATOM 2177 O O . ASN A 1 258 ? 29.545 -15.376 -23.447 1.00 43.25 258 ASN A O 1
ATOM 2181 N N . LYS A 1 259 ? 30.181 -16.593 -25.238 1.00 38.16 259 LYS A N 1
ATOM 2182 C CA . LYS A 1 259 ? 30.446 -15.466 -26.146 1.00 38.16 259 LYS A CA 1
ATOM 2183 C C . LYS A 1 259 ? 29.168 -14.868 -26.747 1.00 38.16 259 LYS A C 1
ATOM 2185 O O . LYS A 1 259 ? 29.229 -13.744 -27.238 1.00 38.16 259 LYS A O 1
ATOM 2190 N N . GLU A 1 260 ? 28.038 -15.570 -26.679 1.00 39.09 260 GLU A N 1
ATOM 2191 C CA . GLU A 1 260 ? 26.827 -15.224 -27.442 1.00 39.09 260 GLU A CA 1
ATOM 2192 C C . GLU A 1 260 ? 25.772 -14.441 -26.637 1.00 39.09 260 GLU A C 1
ATOM 2194 O O . GLU A 1 260 ? 24.886 -13.831 -27.225 1.00 39.09 260 GLU A O 1
ATOM 2199 N N . GLY A 1 261 ? 25.923 -14.325 -25.310 1.00 46.09 261 GLY A N 1
ATOM 2200 C CA . GLY A 1 261 ? 24.915 -13.687 -24.449 1.00 46.09 261 GLY A CA 1
ATOM 2201 C C . GLY A 1 261 ? 23.721 -14.614 -24.184 1.00 46.09 261 GLY A C 1
ATOM 2202 O O . GLY A 1 261 ? 23.400 -15.469 -24.996 1.00 46.09 261 GLY A O 1
ATOM 2203 N N . TRP A 1 262 ? 23.115 -14.517 -22.996 1.00 52.38 262 TRP A N 1
ATOM 2204 C CA . TRP A 1 262 ? 22.176 -15.542 -22.502 1.00 52.38 262 TRP A CA 1
ATOM 2205 C C . TRP A 1 262 ? 20.685 -15.211 -22.698 1.00 52.38 262 TRP A C 1
ATOM 2207 O O . TRP A 1 262 ? 19.860 -16.095 -22.501 1.00 52.38 262 TRP A O 1
ATOM 2217 N N . ILE A 1 263 ? 20.328 -13.977 -23.080 1.00 55.59 263 ILE A N 1
ATOM 2218 C CA . ILE A 1 263 ? 18.950 -13.545 -23.392 1.00 55.59 263 ILE A CA 1
ATOM 2219 C C . ILE A 1 263 ? 19.031 -12.443 -24.462 1.00 55.59 263 ILE A C 1
ATOM 2221 O O . ILE A 1 263 ? 19.905 -11.573 -24.370 1.00 55.59 263 ILE A O 1
ATOM 2225 N N . ASP A 1 264 ? 18.148 -12.472 -25.464 1.00 66.94 264 ASP A N 1
ATOM 2226 C CA . ASP A 1 264 ? 18.049 -11.405 -26.462 1.00 66.94 264 ASP A CA 1
ATOM 2227 C C . ASP A 1 264 ? 17.726 -10.068 -25.767 1.00 66.94 264 ASP A C 1
ATOM 2229 O O . ASP A 1 264 ? 16.859 -9.979 -24.893 1.00 66.94 264 ASP A O 1
ATOM 2233 N N . LYS A 1 265 ? 18.427 -8.994 -26.149 1.00 72.81 265 LYS A N 1
ATOM 2234 C CA . LYS A 1 265 ? 18.124 -7.642 -25.661 1.00 72.81 265 LYS A CA 1
ATOM 2235 C C . LYS A 1 265 ? 16.666 -7.273 -25.927 1.00 72.81 265 LYS A C 1
ATOM 2237 O O . LYS A 1 265 ? 16.075 -6.573 -25.107 1.00 72.81 265 LYS A O 1
ATOM 2242 N N . ALA A 1 266 ? 16.106 -7.732 -27.047 1.00 77.25 266 ALA A N 1
ATOM 2243 C CA . ALA A 1 266 ? 14.702 -7.532 -27.374 1.00 77.25 266 ALA A CA 1
ATOM 2244 C C . ALA A 1 266 ? 13.791 -8.172 -26.314 1.00 77.25 266 ALA A C 1
ATOM 2246 O O . ALA A 1 266 ? 12.921 -7.493 -25.770 1.00 77.25 266 ALA A O 1
ATOM 2247 N N . ASP A 1 267 ? 14.059 -9.421 -25.930 1.00 78.88 267 ASP A N 1
ATOM 2248 C CA . ASP A 1 267 ? 13.279 -10.148 -24.921 1.00 78.88 267 ASP A CA 1
ATOM 2249 C C . ASP A 1 267 ? 13.357 -9.494 -23.534 1.00 78.88 267 ASP A C 1
ATOM 2251 O O . ASP A 1 267 ? 12.352 -9.407 -22.816 1.00 78.88 267 ASP A O 1
ATOM 2255 N N . ILE A 1 268 ? 14.534 -8.975 -23.158 1.00 82.25 268 ILE A N 1
ATOM 2256 C CA . ILE A 1 268 ? 14.713 -8.214 -21.911 1.00 82.25 268 ILE A CA 1
ATOM 2257 C C . ILE A 1 268 ? 13.857 -6.946 -21.937 1.00 82.25 268 ILE A C 1
ATOM 2259 O O . ILE A 1 268 ? 13.141 -6.668 -20.975 1.00 82.25 268 ILE A O 1
ATOM 2263 N N . LEU A 1 269 ? 13.913 -6.174 -23.025 1.00 86.00 269 LEU A N 1
ATOM 2264 C CA . LEU A 1 269 ? 13.167 -4.921 -23.136 1.00 86.00 269 LEU A CA 1
ATOM 2265 C C . LEU A 1 269 ? 11.654 -5.152 -23.163 1.00 86.00 269 LEU A C 1
ATOM 2267 O O . LEU A 1 269 ? 10.934 -4.379 -22.534 1.00 86.00 269 LEU A O 1
ATOM 2271 N N . ILE A 1 270 ? 11.186 -6.226 -23.805 1.00 88.06 270 ILE A N 1
ATOM 2272 C CA . ILE A 1 270 ? 9.778 -6.651 -23.773 1.00 88.06 270 ILE A CA 1
ATOM 2273 C C . ILE A 1 270 ? 9.360 -7.006 -22.342 1.00 88.06 270 ILE A C 1
ATOM 2275 O O . ILE A 1 270 ? 8.298 -6.587 -21.882 1.00 88.06 270 ILE A O 1
ATOM 2279 N N . SER A 1 271 ? 10.193 -7.759 -21.618 1.00 87.19 271 SER A N 1
ATOM 2280 C CA . SER A 1 271 ? 9.913 -8.140 -20.227 1.00 87.19 271 SER A CA 1
ATOM 2281 C C . SER A 1 271 ? 9.834 -6.920 -19.309 1.00 87.19 271 SER A C 1
ATOM 2283 O O . SER A 1 271 ? 8.933 -6.825 -18.481 1.00 87.19 271 SER A O 1
ATOM 2285 N N . ILE A 1 272 ? 10.746 -5.962 -19.487 1.00 90.69 272 ILE A N 1
ATOM 2286 C CA . ILE A 1 272 ? 10.741 -4.699 -18.747 1.00 90.69 272 ILE A CA 1
ATOM 2287 C C . ILE A 1 272 ? 9.503 -3.874 -19.093 1.00 90.69 272 ILE A C 1
ATOM 2289 O O . ILE A 1 272 ? 8.857 -3.365 -18.191 1.00 90.69 272 ILE A O 1
ATOM 2293 N N . GLU A 1 273 ? 9.141 -3.749 -20.369 1.00 92.31 273 GLU A N 1
ATOM 2294 C CA . GLU A 1 273 ? 7.970 -2.973 -20.791 1.00 92.31 273 GLU A CA 1
ATOM 2295 C C . GLU A 1 273 ? 6.678 -3.479 -20.152 1.00 92.31 273 GLU A C 1
ATOM 2297 O O . GLU A 1 273 ? 5.909 -2.689 -19.606 1.00 92.31 273 GLU A O 1
ATOM 2302 N N . LYS A 1 274 ? 6.479 -4.803 -20.147 1.00 91.44 274 LYS A N 1
ATOM 2303 C CA . LYS A 1 274 ? 5.357 -5.439 -19.446 1.00 91.44 274 LYS A CA 1
ATOM 2304 C C . LYS A 1 274 ? 5.357 -5.084 -17.962 1.00 91.44 274 LYS A C 1
ATOM 2306 O O . LYS A 1 274 ? 4.320 -4.721 -17.420 1.00 91.44 274 LYS A O 1
ATOM 2311 N N . GLU A 1 275 ? 6.519 -5.124 -17.318 1.00 91.88 275 GLU A N 1
ATOM 2312 C CA . GLU A 1 275 ? 6.647 -4.772 -15.905 1.00 91.88 275 GLU A CA 1
ATOM 2313 C C . GLU A 1 275 ? 6.333 -3.294 -15.627 1.00 91.88 275 GLU A C 1
ATOM 2315 O O . GLU A 1 275 ? 5.665 -2.970 -14.647 1.00 91.88 275 GLU A O 1
ATOM 2320 N N . LEU A 1 276 ? 6.748 -2.384 -16.513 1.00 94.06 276 LEU A N 1
ATOM 2321 C CA . LEU A 1 276 ? 6.425 -0.960 -16.402 1.00 94.06 276 LEU A CA 1
ATOM 2322 C C . LEU A 1 276 ? 4.922 -0.703 -16.525 1.00 94.06 276 LEU A C 1
ATOM 2324 O O . LEU A 1 276 ? 4.382 0.099 -15.764 1.00 94.06 276 LEU A O 1
ATOM 2328 N N . LEU A 1 277 ? 4.241 -1.392 -17.445 1.00 93.94 277 LEU A N 1
ATOM 2329 C CA . LEU A 1 277 ? 2.787 -1.293 -17.591 1.00 93.94 277 LEU A CA 1
ATOM 2330 C C . LEU A 1 277 ? 2.063 -1.751 -16.323 1.00 93.94 277 LEU A C 1
ATOM 2332 O O . LEU A 1 277 ? 1.118 -1.097 -15.892 1.00 93.94 277 LEU A O 1
ATOM 2336 N N . ARG A 1 278 ? 2.549 -2.812 -15.678 1.00 91.56 278 ARG A N 1
ATOM 2337 C CA . ARG A 1 278 ? 1.987 -3.310 -14.417 1.00 91.56 278 ARG A CA 1
ATOM 2338 C C . ARG A 1 278 ? 2.232 -2.396 -13.235 1.00 91.56 278 ARG A C 1
ATOM 2340 O O . ARG A 1 278 ? 1.350 -2.245 -12.396 1.00 91.56 278 ARG A O 1
ATOM 2347 N N . LEU A 1 279 ? 3.424 -1.813 -13.136 1.00 94.38 279 LEU A N 1
ATOM 2348 C CA . LEU A 1 279 ? 3.726 -0.808 -12.120 1.00 94.38 279 LEU A CA 1
ATOM 2349 C C . LEU A 1 279 ? 2.793 0.394 -12.274 1.00 94.38 279 LEU A C 1
ATOM 2351 O O . LEU A 1 279 ? 2.195 0.833 -11.294 1.00 94.38 279 LEU A O 1
ATOM 2355 N N . ARG A 1 280 ? 2.611 0.867 -13.514 1.00 95.06 280 ARG A N 1
ATOM 2356 C CA . ARG A 1 280 ? 1.659 1.932 -13.846 1.00 95.06 280 ARG A CA 1
ATOM 2357 C C . ARG A 1 280 ? 0.241 1.565 -13.413 1.00 95.06 280 ARG A C 1
ATOM 2359 O O . ARG A 1 280 ? -0.423 2.357 -12.755 1.00 95.06 280 ARG A O 1
ATOM 2366 N N . GLU A 1 281 ? -0.203 0.362 -13.756 1.00 93.69 281 GLU A N 1
ATOM 2367 C CA . GLU A 1 281 ? -1.528 -0.141 -13.398 1.00 93.69 281 GLU A CA 1
ATOM 2368 C C . GLU A 1 281 ? -1.704 -0.267 -11.878 1.00 93.69 281 GLU A C 1
ATOM 2370 O O . GLU A 1 281 ? -2.692 0.214 -11.334 1.00 93.69 281 GLU A O 1
ATOM 2375 N N . SER A 1 282 ? -0.716 -0.818 -11.171 1.00 94.44 282 SER A N 1
ATOM 2376 C CA . SER A 1 282 ? -0.738 -0.961 -9.709 1.00 94.44 282 SER A CA 1
ATOM 2377 C C . SER A 1 282 ? -0.853 0.393 -9.012 1.00 94.44 282 SER A C 1
ATOM 2379 O O . SER A 1 282 ? -1.655 0.546 -8.095 1.00 94.44 282 SER A O 1
ATOM 2381 N N . LEU A 1 283 ? -0.087 1.391 -9.467 1.00 95.81 283 LEU A N 1
ATOM 2382 C CA . LEU A 1 283 ? -0.148 2.753 -8.936 1.00 95.81 283 LEU A CA 1
ATOM 2383 C C . LEU A 1 283 ? -1.513 3.405 -9.210 1.00 95.81 283 LEU A C 1
ATOM 2385 O O . LEU A 1 283 ? -2.074 4.022 -8.308 1.00 95.81 283 LEU A O 1
ATOM 2389 N N . ASN A 1 284 ? -2.085 3.226 -10.405 1.00 93.75 284 ASN A N 1
ATOM 2390 C CA . ASN A 1 284 ? -3.434 3.714 -10.716 1.00 93.75 284 ASN A CA 1
ATOM 2391 C C . ASN A 1 284 ? -4.518 3.056 -9.854 1.00 93.75 284 ASN A C 1
ATOM 2393 O O . ASN A 1 284 ? -5.446 3.736 -9.420 1.00 93.75 284 ASN A O 1
ATOM 2397 N N . TYR A 1 285 ? -4.402 1.761 -9.555 1.00 92.94 285 TYR A N 1
ATOM 2398 C CA . TYR A 1 285 ? -5.337 1.093 -8.648 1.00 92.94 285 TYR A CA 1
ATOM 2399 C C . TYR A 1 285 ? -5.190 1.569 -7.206 1.00 92.94 285 TYR A C 1
ATOM 2401 O O . TYR A 1 285 ? -6.202 1.783 -6.550 1.00 92.94 285 TYR A O 1
ATOM 2409 N N . LEU A 1 286 ? -3.967 1.804 -6.719 1.00 93.81 286 LEU A N 1
ATOM 2410 C CA . LEU A 1 286 ? -3.766 2.415 -5.400 1.00 93.81 286 LEU A CA 1
ATOM 2411 C C . LEU A 1 286 ? -4.399 3.805 -5.319 1.00 93.81 286 LEU A C 1
ATOM 2413 O O . LEU A 1 286 ? -5.092 4.108 -4.351 1.00 93.81 286 LEU A O 1
ATOM 2417 N N . TYR A 1 287 ? -4.201 4.624 -6.353 1.00 92.56 287 TYR A N 1
ATOM 2418 C CA . TYR A 1 287 ? -4.852 5.924 -6.464 1.00 92.56 287 TYR A CA 1
ATOM 2419 C C . TYR A 1 287 ? -6.374 5.792 -6.476 1.00 92.56 287 TYR A C 1
ATOM 2421 O O . TYR A 1 287 ? -7.056 6.486 -5.728 1.00 92.56 287 TYR A O 1
ATOM 2429 N N . THR A 1 288 ? -6.911 4.864 -7.266 1.00 90.00 288 THR A N 1
ATOM 2430 C CA . THR A 1 288 ? -8.358 4.657 -7.341 1.00 90.00 288 THR A CA 1
ATOM 2431 C C . THR A 1 288 ? -8.912 4.241 -5.983 1.00 90.00 288 THR A C 1
ATOM 2433 O O . THR A 1 288 ? -9.763 4.948 -5.465 1.00 90.00 288 THR A O 1
ATOM 2436 N N . ILE A 1 289 ? -8.350 3.212 -5.341 1.00 89.50 289 ILE A N 1
ATOM 2437 C CA . ILE A 1 289 ? -8.776 2.741 -4.013 1.00 89.50 289 ILE A CA 1
ATOM 2438 C C . ILE A 1 289 ? -8.777 3.879 -2.982 1.00 89.50 289 ILE A C 1
ATOM 2440 O O . ILE A 1 289 ? -9.728 4.009 -2.208 1.00 89.50 289 ILE A O 1
ATOM 2444 N N . LEU A 1 290 ? -7.740 4.726 -2.987 1.00 88.44 290 LEU A N 1
ATOM 2445 C CA . LEU A 1 290 ? -7.634 5.862 -2.073 1.00 88.44 290 LEU A CA 1
ATOM 2446 C C . LEU A 1 290 ? -8.798 6.852 -2.236 1.00 88.44 290 LEU A C 1
ATOM 2448 O O . LEU A 1 290 ? -9.355 7.319 -1.240 1.00 88.44 290 LEU A O 1
ATOM 2452 N N . TYR A 1 291 ? -9.145 7.183 -3.480 1.00 85.69 291 TYR A N 1
ATOM 2453 C CA . TYR A 1 291 ? -10.095 8.248 -3.807 1.00 85.69 291 TYR A CA 1
ATOM 2454 C C . TYR A 1 291 ? -11.539 7.776 -3.983 1.00 85.69 291 TYR A C 1
ATOM 2456 O O . TYR A 1 291 ? -12.452 8.579 -3.807 1.00 85.69 291 TYR A O 1
ATOM 2464 N N . THR A 1 292 ? -11.759 6.496 -4.278 1.00 82.50 292 THR A N 1
ATOM 2465 C CA . THR A 1 292 ? -13.087 5.869 -4.282 1.00 82.50 292 THR A CA 1
ATOM 2466 C C . THR A 1 292 ? -13.454 5.295 -2.924 1.00 82.50 292 THR A C 1
ATOM 2468 O O . THR A 1 292 ? -14.535 4.726 -2.783 1.00 82.50 292 THR A O 1
ATOM 2471 N N . SER A 1 293 ? -12.563 5.423 -1.933 1.00 76.38 293 SER A N 1
ATOM 2472 C CA . SER A 1 293 ? -12.780 4.917 -0.584 1.00 76.38 293 SER A CA 1
ATOM 2473 C C . SER A 1 2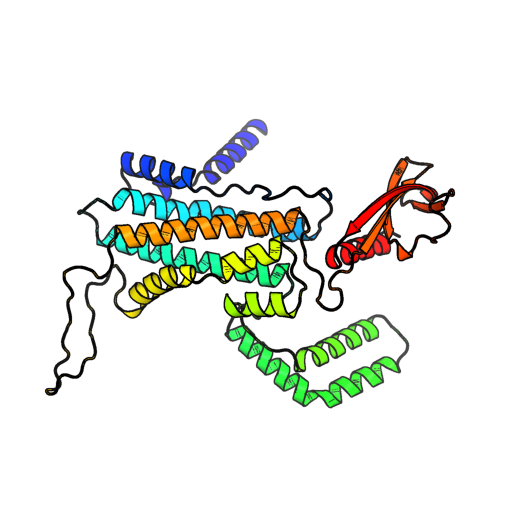93 ? -13.027 3.405 -0.550 1.00 76.38 293 SER A C 1
ATOM 2475 O O . SER A 1 293 ? -13.711 2.919 0.343 1.00 76.38 293 SER A O 1
ATOM 2477 N N . ASP A 1 294 ? -12.439 2.647 -1.482 1.00 82.25 294 ASP A N 1
ATOM 2478 C CA . ASP A 1 294 ? -12.663 1.202 -1.664 1.00 82.25 294 ASP A CA 1
ATOM 2479 C C . ASP A 1 294 ? -11.839 0.355 -0.673 1.00 82.25 294 ASP A C 1
ATOM 2481 O O . ASP A 1 294 ? -11.064 -0.538 -1.030 1.00 82.25 294 ASP A O 1
ATOM 2485 N N . PHE A 1 295 ? -11.958 0.701 0.609 1.00 87.88 295 PHE A N 1
ATOM 2486 C CA . PHE A 1 295 ? -11.287 0.025 1.707 1.00 87.88 295 PHE A CA 1
ATOM 2487 C C . PHE A 1 295 ? -12.095 -1.214 2.123 1.00 87.88 295 PHE A C 1
ATOM 2489 O O . PHE A 1 295 ? -13.279 -1.083 2.445 1.00 87.88 295 PHE A O 1
ATOM 2496 N N . PRO A 1 296 ? -11.500 -2.418 2.137 1.00 91.31 296 PRO A N 1
ATOM 2497 C CA . PRO A 1 296 ? -12.222 -3.633 2.479 1.00 91.31 296 PRO A CA 1
ATOM 2498 C C . PRO A 1 296 ? -12.518 -3.706 3.983 1.00 91.31 296 PRO A C 1
ATOM 2500 O O . PRO A 1 296 ? -11.697 -3.307 4.810 1.00 91.31 296 PRO A O 1
ATOM 2503 N N . ASN A 1 297 ? -13.667 -4.276 4.345 1.00 92.25 297 ASN A N 1
ATOM 2504 C CA . ASN A 1 297 ? -13.992 -4.561 5.744 1.00 92.25 297 ASN A CA 1
ATOM 2505 C C . ASN A 1 297 ? -13.090 -5.661 6.307 1.00 92.25 297 ASN A C 1
ATOM 2507 O O . ASN A 1 297 ? -12.582 -6.518 5.572 1.00 92.25 297 ASN A O 1
ATOM 2511 N N . LEU A 1 298 ? -12.944 -5.694 7.630 1.00 93.88 298 LEU A N 1
ATOM 2512 C CA . LEU A 1 298 ? -12.379 -6.851 8.315 1.00 93.88 298 LEU A CA 1
ATOM 2513 C C . LEU A 1 298 ? -13.223 -8.097 8.032 1.00 93.88 298 LEU A C 1
ATOM 2515 O O . LEU A 1 298 ? -14.438 -8.023 7.852 1.00 93.88 298 LEU A O 1
ATOM 2519 N N . LYS A 1 299 ? -12.594 -9.276 8.051 1.00 93.56 299 LYS A N 1
ATOM 2520 C CA . LYS A 1 299 ? -13.316 -10.545 7.834 1.00 93.56 299 LYS A CA 1
ATOM 2521 C C . LYS A 1 299 ? -14.469 -10.781 8.805 1.00 93.56 299 LYS A C 1
ATOM 2523 O O . LYS A 1 299 ? -15.456 -11.407 8.438 1.00 93.56 299 LYS A O 1
ATOM 2528 N N . GLU A 1 300 ? -14.346 -10.293 10.034 1.00 92.56 300 GLU A N 1
ATOM 2529 C CA . GLU A 1 300 ? -15.396 -10.377 11.059 1.00 92.56 300 GLU A CA 1
ATOM 2530 C C . GLU A 1 300 ? -16.652 -9.568 10.670 1.00 92.56 300 GLU A C 1
ATOM 2532 O O . GLU A 1 300 ? -17.757 -9.837 11.146 1.00 92.56 300 GLU A O 1
ATOM 2537 N N . ASN A 1 301 ? -16.484 -8.615 9.750 1.00 91.75 301 ASN A N 1
ATOM 2538 C CA . ASN A 1 301 ? -17.503 -7.724 9.207 1.00 91.75 301 ASN A CA 1
ATOM 2539 C C . ASN A 1 301 ? -17.709 -7.928 7.693 1.00 91.75 301 ASN A C 1
ATOM 2541 O O . ASN A 1 301 ? -18.201 -7.036 6.996 1.00 91.75 301 ASN A O 1
ATOM 2545 N N . ALA A 1 302 ? -17.364 -9.117 7.187 1.00 89.94 302 ALA A N 1
ATOM 2546 C CA . ALA A 1 302 ? -17.583 -9.511 5.799 1.00 89.94 302 ALA A CA 1
ATOM 2547 C C . ALA A 1 302 ? -19.056 -9.332 5.393 1.00 89.94 302 ALA A C 1
ATOM 2549 O O . ALA A 1 302 ? -19.969 -9.709 6.132 1.00 89.94 302 ALA A O 1
ATOM 2550 N N . GLY A 1 303 ? -19.283 -8.733 4.223 1.00 85.38 303 GLY A N 1
ATOM 2551 C CA . GLY A 1 303 ? -20.621 -8.452 3.689 1.00 85.38 303 GLY A CA 1
ATOM 2552 C C . GLY A 1 303 ? -21.467 -7.430 4.465 1.00 85.38 303 GLY A C 1
ATOM 2553 O O . GLY A 1 303 ? -22.611 -7.199 4.080 1.00 85.38 303 GLY A O 1
ATOM 2554 N N . LYS A 1 304 ? -20.950 -6.815 5.539 1.00 89.12 304 LYS A N 1
ATOM 2555 C CA . LYS A 1 304 ? -21.667 -5.753 6.258 1.00 89.12 304 LYS A CA 1
ATOM 2556 C C . LYS A 1 304 ? -21.531 -4.418 5.529 1.00 89.12 304 LYS A C 1
ATOM 2558 O O . LYS A 1 304 ? -20.445 -4.046 5.089 1.00 89.12 304 LYS A O 1
ATOM 2563 N N . THR A 1 305 ? -22.623 -3.671 5.468 1.00 86.62 305 THR A N 1
ATOM 2564 C CA . THR A 1 305 ? -22.634 -2.277 5.018 1.00 86.62 305 THR A CA 1
ATOM 2565 C C . THR A 1 305 ? -23.032 -1.409 6.197 1.00 86.62 305 THR A C 1
ATOM 2567 O O . THR A 1 305 ? -23.969 -1.746 6.920 1.00 86.62 305 THR A O 1
ATOM 2570 N N . TYR A 1 306 ? -22.292 -0.329 6.405 1.00 89.12 306 TYR A N 1
ATOM 2571 C CA . TYR A 1 306 ? -22.563 0.655 7.445 1.00 89.12 306 TYR A CA 1
ATOM 2572 C C . TYR A 1 306 ? -23.249 1.859 6.816 1.00 89.12 306 TYR A C 1
ATOM 2574 O O . TYR A 1 306 ? -23.053 2.113 5.628 1.00 89.12 306 TYR A O 1
ATOM 2582 N N . PHE A 1 307 ? -24.026 2.616 7.587 1.00 88.19 307 PHE A N 1
ATOM 2583 C CA . PHE A 1 307 ? -24.777 3.740 7.041 1.00 88.19 307 PHE A CA 1
ATOM 2584 C C . PHE A 1 307 ? -24.581 5.005 7.867 1.00 88.19 307 PHE A C 1
ATOM 2586 O O . PHE A 1 307 ? -24.610 4.997 9.096 1.00 88.19 307 PHE A O 1
ATOM 2593 N N . PHE A 1 308 ? -24.412 6.119 7.164 1.00 87.44 308 PHE A N 1
ATOM 2594 C CA . PHE A 1 308 ? -24.645 7.447 7.714 1.00 87.44 308 PHE A CA 1
ATOM 2595 C C . PHE A 1 308 ? -25.905 8.022 7.091 1.00 87.44 308 PHE A C 1
ATOM 2597 O O . PHE A 1 308 ? -26.154 7.858 5.900 1.00 87.44 308 PHE A O 1
ATOM 2604 N N . VAL A 1 309 ? -26.691 8.723 7.889 1.00 86.94 309 VAL A N 1
ATOM 2605 C CA . VAL A 1 309 ? -27.849 9.466 7.421 1.00 86.94 309 VAL A CA 1
ATOM 2606 C C . VAL A 1 309 ? -27.419 10.906 7.186 1.00 86.94 309 VAL A C 1
ATOM 2608 O O . VAL A 1 309 ? -26.947 11.580 8.103 1.00 86.94 309 VAL A O 1
ATOM 2611 N N . GLU A 1 310 ? -27.560 11.371 5.947 1.00 87.56 310 GLU A N 1
ATOM 2612 C CA . GLU A 1 310 ? -27.437 12.784 5.614 1.00 87.56 310 GLU A CA 1
ATOM 2613 C C . GLU A 1 310 ? -28.789 13.462 5.842 1.00 87.56 310 GLU A C 1
ATOM 2615 O O . GLU A 1 310 ? -29.809 13.059 5.274 1.00 87.56 310 GLU A O 1
ATOM 2620 N N . MET A 1 311 ? -28.786 14.498 6.672 1.00 87.12 311 MET A N 1
ATOM 2621 C CA . MET A 1 311 ? -29.949 15.312 7.001 1.00 87.12 311 MET A CA 1
ATOM 2622 C C . MET A 1 311 ? -29.641 16.784 6.755 1.00 87.12 311 MET A C 1
ATOM 2624 O O . MET A 1 311 ? -28.480 17.183 6.725 1.00 87.12 311 MET A O 1
ATOM 2628 N N . VAL A 1 312 ? -30.671 17.602 6.581 1.00 89.50 312 VAL A N 1
ATOM 2629 C CA . VAL A 1 312 ? -30.544 19.044 6.363 1.00 89.50 312 VAL A CA 1
ATOM 2630 C C . VAL A 1 312 ? -31.174 19.777 7.536 1.00 89.50 312 VAL A C 1
ATOM 2632 O O . VAL A 1 312 ? -32.314 19.507 7.898 1.00 89.50 312 VAL A O 1
ATOM 2635 N N . CYS A 1 313 ? -30.439 20.708 8.139 1.00 88.75 313 CYS A N 1
ATOM 2636 C CA . CYS A 1 313 ? -30.963 21.576 9.186 1.00 88.75 313 CYS A CA 1
ATOM 2637 C C . CYS A 1 313 ? -32.089 22.462 8.641 1.00 88.75 313 CYS A C 1
ATOM 2639 O O . CYS A 1 313 ? -31.850 23.276 7.749 1.00 88.75 313 CYS A O 1
ATOM 2641 N N . CYS A 1 314 ? -33.289 22.390 9.221 1.00 89.75 314 CYS A N 1
ATOM 2642 C CA . CYS A 1 314 ? -34.417 23.220 8.786 1.00 89.75 314 CYS A CA 1
ATOM 2643 C C . CYS A 1 314 ? -34.212 24.720 9.075 1.00 89.75 314 CYS A C 1
ATOM 2645 O O . CYS A 1 314 ? -34.929 25.553 8.526 1.00 89.75 314 CYS A O 1
ATOM 2647 N N . ASN A 1 315 ? -33.253 25.075 9.942 1.00 90.75 315 ASN A N 1
ATOM 2648 C CA . ASN A 1 315 ? -32.984 26.460 10.333 1.00 90.75 315 ASN A CA 1
ATOM 2649 C C . ASN A 1 315 ? -31.910 27.141 9.464 1.00 90.75 315 ASN A C 1
ATOM 2651 O O . ASN A 1 315 ? -32.141 28.236 8.960 1.00 90.75 315 ASN A O 1
ATOM 2655 N N . CYS A 1 316 ? -30.742 26.512 9.277 1.00 90.62 316 CYS A N 1
ATOM 2656 C CA . CYS A 1 316 ? -29.629 27.087 8.501 1.00 90.62 316 CYS A CA 1
ATOM 2657 C C . CYS A 1 316 ? -29.417 26.439 7.123 1.00 90.62 316 CYS A C 1
ATOM 2659 O O . CYS A 1 316 ? -28.692 26.994 6.303 1.00 90.62 316 CYS A O 1
ATOM 2661 N N . GLY A 1 317 ? -30.042 25.291 6.847 1.00 88.19 317 GLY A N 1
ATOM 2662 C CA . GLY A 1 317 ? -29.848 24.544 5.602 1.00 88.19 317 GLY A CA 1
ATOM 2663 C C . GLY A 1 317 ? -28.556 23.723 5.539 1.00 88.19 317 GLY A C 1
ATOM 2664 O O . GLY A 1 317 ? -28.278 23.133 4.496 1.00 88.19 317 GLY A O 1
ATOM 2665 N N . ASP A 1 318 ? -27.770 23.660 6.620 1.00 87.19 318 ASP A N 1
ATOM 2666 C CA . ASP A 1 318 ? -26.530 22.880 6.639 1.00 87.19 318 ASP A CA 1
ATOM 2667 C C . ASP A 1 318 ? -26.796 21.374 6.567 1.00 87.19 318 ASP A C 1
ATOM 2669 O O . ASP A 1 318 ? -27.726 20.855 7.191 1.00 87.19 318 ASP A O 1
ATOM 2673 N N . SER A 1 319 ? -25.938 20.672 5.821 1.00 85.75 319 SER A N 1
ATOM 2674 C CA . SER A 1 319 ? -25.943 19.211 5.739 1.00 85.75 319 SER A CA 1
ATOM 2675 C C . SER A 1 319 ? -25.224 18.609 6.947 1.00 85.75 319 SER A C 1
ATOM 2677 O O . SER A 1 319 ? -24.065 18.921 7.222 1.00 85.75 319 SER A O 1
ATOM 2679 N N . ILE A 1 320 ? -25.920 17.729 7.659 1.00 84.50 320 ILE A N 1
ATOM 2680 C CA . ILE A 1 320 ? -25.466 17.047 8.866 1.00 84.50 320 ILE A CA 1
ATOM 2681 C C . ILE A 1 320 ? -25.408 15.554 8.558 1.00 84.50 320 ILE A C 1
ATOM 2683 O O . ILE A 1 320 ? -26.372 14.974 8.060 1.00 84.50 320 ILE A O 1
ATOM 2687 N N . LYS A 1 321 ? -24.283 14.913 8.874 1.00 85.31 321 LYS A N 1
ATOM 2688 C CA . LYS A 1 321 ? -24.109 13.465 8.719 1.00 85.31 321 LYS A CA 1
ATOM 2689 C C . LYS A 1 321 ? -24.116 12.821 10.101 1.00 85.31 321 LYS A C 1
ATOM 2691 O O . LYS A 1 321 ? -23.217 13.079 10.897 1.00 85.31 321 LYS A O 1
ATOM 2696 N N . ILE A 1 322 ? -25.116 11.987 10.372 1.00 83.44 322 ILE A N 1
ATOM 2697 C CA . ILE A 1 322 ? -25.298 11.309 11.664 1.00 83.44 322 ILE A CA 1
ATOM 2698 C C . ILE A 1 322 ? -25.218 9.791 11.448 1.00 83.44 322 ILE A C 1
ATOM 2700 O O . ILE A 1 322 ? -25.746 9.310 10.443 1.00 83.44 322 ILE A O 1
ATOM 2704 N N . PRO A 1 323 ? -24.565 9.017 12.334 1.00 85.38 323 PRO A N 1
ATOM 2705 C CA . PRO A 1 323 ? -24.556 7.566 12.193 1.00 85.38 323 PRO A CA 1
ATOM 2706 C C . PRO A 1 323 ? -25.979 7.008 12.311 1.00 85.38 323 PRO A C 1
ATOM 2708 O O . PRO A 1 323 ? -26.763 7.469 13.141 1.00 85.38 323 PRO A O 1
ATOM 2711 N N . ASP A 1 324 ? -26.309 5.998 11.508 1.00 83.88 324 ASP A N 1
ATOM 2712 C CA . ASP A 1 324 ? -27.633 5.363 11.501 1.00 83.88 324 ASP A CA 1
ATOM 2713 C C . ASP A 1 324 ? -28.089 4.878 12.886 1.00 83.88 324 ASP A C 1
ATOM 2715 O O . ASP A 1 324 ? -29.251 5.028 13.248 1.00 83.88 324 ASP A O 1
ATOM 2719 N N . SER A 1 325 ? -27.157 4.389 13.703 1.00 80.88 325 SER A N 1
ATOM 2720 C CA . SER A 1 325 ? -27.410 3.945 15.079 1.00 80.88 325 SER A CA 1
ATOM 2721 C C . SER A 1 325 ? -27.930 5.036 16.030 1.00 80.88 325 SER A C 1
ATOM 2723 O O . SER A 1 325 ? -28.489 4.701 17.075 1.00 80.88 325 SER A O 1
ATOM 2725 N N . PHE A 1 326 ? -27.782 6.319 15.682 1.00 76.69 326 PHE A N 1
ATOM 2726 C CA . PHE A 1 326 ? -28.299 7.461 16.449 1.00 76.69 326 PHE A CA 1
ATOM 2727 C C . PHE A 1 326 ? -29.643 7.981 15.923 1.00 76.69 326 PHE A C 1
ATOM 2729 O O . PHE A 1 326 ? -30.218 8.894 16.516 1.00 76.69 326 PHE A O 1
ATOM 2736 N N . VAL A 1 327 ? -30.155 7.421 14.825 1.00 75.19 327 VAL A N 1
ATOM 2737 C CA . VAL A 1 327 ? -31.449 7.797 14.252 1.00 75.19 327 VAL A CA 1
ATOM 2738 C C . VAL A 1 327 ? -32.496 6.795 14.733 1.00 75.19 327 VAL A C 1
ATOM 2740 O O . VAL A 1 327 ? -32.429 5.606 14.426 1.00 75.19 327 VAL A O 1
ATOM 2743 N N . GLU A 1 328 ? -33.481 7.245 15.513 1.00 64.12 328 GLU A N 1
ATOM 2744 C CA . GLU A 1 328 ? -34.569 6.365 15.951 1.00 64.12 328 GLU A CA 1
ATOM 2745 C C . GLU A 1 328 ? -35.356 5.858 14.726 1.00 64.12 328 GLU A C 1
ATOM 2747 O O . GLU A 1 328 ? -35.963 6.646 14.000 1.00 64.12 328 GLU A O 1
ATOM 2752 N N . ASN A 1 329 ? -35.383 4.537 14.504 1.00 54.09 329 ASN A N 1
ATOM 2753 C CA . ASN A 1 329 ? -35.981 3.864 13.331 1.00 54.09 329 ASN A CA 1
ATOM 2754 C C . ASN A 1 329 ? -37.440 4.259 12.996 1.00 54.09 329 ASN A C 1
ATOM 2756 O O . ASN A 1 329 ? -37.922 3.971 11.905 1.00 54.09 329 ASN A O 1
ATOM 2760 N N . SER A 1 330 ? -38.165 4.909 13.908 1.00 47.34 330 SER A N 1
ATOM 2761 C CA . SER A 1 330 ? -39.542 5.385 13.719 1.00 47.34 330 SER A CA 1
ATOM 2762 C C . SER A 1 330 ? -39.675 6.751 13.025 1.00 47.34 330 SER A C 1
ATOM 2764 O O . SER A 1 330 ? -40.792 7.262 12.926 1.00 47.34 330 SER A O 1
ATOM 2766 N N . SER A 1 331 ? -38.573 7.371 12.590 1.00 51.75 331 SER A N 1
ATOM 2767 C CA . SER A 1 331 ? -38.533 8.803 12.251 1.00 51.75 331 SER A CA 1
ATOM 2768 C C . SER A 1 331 ? -38.234 9.148 10.781 1.00 51.75 331 SER A C 1
ATOM 2770 O O . SER A 1 331 ? -38.300 10.314 10.415 1.00 51.75 331 SER A O 1
ATOM 2772 N N . LEU A 1 332 ? -38.052 8.160 9.894 1.00 54.72 332 LEU A N 1
ATOM 2773 C CA . LEU A 1 332 ? -37.852 8.404 8.449 1.00 54.72 332 LEU A CA 1
ATOM 2774 C C . LEU A 1 332 ? -39.041 9.106 7.750 1.00 54.72 332 LEU A C 1
ATOM 2776 O O . LEU A 1 332 ? -38.851 9.694 6.691 1.00 54.72 332 LEU A O 1
ATOM 2780 N N . ASP A 1 333 ? -40.228 9.110 8.370 1.00 53.38 333 ASP A N 1
ATOM 2781 C CA . ASP A 1 333 ? -41.443 9.783 7.876 1.00 53.38 333 ASP A CA 1
ATOM 2782 C C . ASP A 1 333 ? -41.886 10.987 8.746 1.00 53.38 333 ASP A C 1
ATOM 2784 O O . ASP A 1 333 ? -42.969 11.545 8.540 1.00 53.38 333 ASP A O 1
ATOM 2788 N N . LYS A 1 334 ? -41.099 11.400 9.755 1.00 55.25 334 LYS A N 1
ATOM 2789 C CA . LYS A 1 334 ? -41.441 12.516 10.660 1.00 55.25 334 LYS A CA 1
ATOM 2790 C C . LYS A 1 334 ? -40.255 13.450 10.890 1.00 55.25 334 LYS A C 1
ATOM 2792 O O . LYS A 1 334 ? -39.113 13.021 10.968 1.00 55.25 334 LYS A O 1
ATOM 2797 N N . LYS A 1 335 ? -40.568 14.734 11.081 1.00 60.94 335 LYS A N 1
ATOM 2798 C CA . LYS A 1 335 ? -39.650 15.770 11.573 1.00 60.94 335 LYS A CA 1
ATOM 2799 C C . LYS A 1 335 ? -38.820 15.218 12.737 1.00 60.94 335 LYS A C 1
ATOM 2801 O O . LYS A 1 335 ? -39.372 14.933 13.802 1.00 60.94 335 LYS A O 1
ATOM 2806 N N . THR A 1 336 ? -37.530 15.008 12.498 1.00 71.12 336 THR A N 1
ATOM 2807 C CA . THR A 1 336 ? -36.595 14.434 13.473 1.00 71.12 336 THR A CA 1
ATOM 2808 C C . THR A 1 336 ? -35.777 15.567 14.078 1.00 71.12 336 THR A C 1
ATOM 2810 O O . THR A 1 336 ? -35.584 16.595 13.434 1.00 71.12 336 THR A O 1
ATOM 2813 N N . TYR A 1 337 ? -35.317 15.417 15.318 1.00 73.88 337 TYR A N 1
ATOM 2814 C CA . TYR A 1 337 ? -34.391 16.375 15.919 1.00 73.88 337 TYR A CA 1
ATOM 2815 C C . TYR A 1 337 ? -32.959 15.867 15.764 1.00 73.88 337 TYR A C 1
ATOM 2817 O O . TYR A 1 337 ? -32.653 14.744 16.158 1.00 73.88 337 TYR A O 1
ATOM 2825 N N . GLY A 1 338 ? -32.092 16.693 15.187 1.00 74.94 338 GLY A N 1
ATOM 2826 C CA . GLY A 1 338 ? -30.669 16.422 15.005 1.00 74.94 338 GLY A CA 1
ATOM 2827 C C . GLY A 1 338 ? -29.814 17.534 15.606 1.00 74.94 338 GLY A C 1
ATOM 2828 O O . GLY A 1 338 ? -30.293 18.641 15.857 1.00 74.94 338 GLY A O 1
ATOM 2829 N N . TYR A 1 339 ? -28.537 17.240 15.850 1.00 76.75 339 TYR A N 1
ATOM 2830 C CA . TYR A 1 339 ? -27.575 18.244 16.297 1.00 76.75 339 TYR A CA 1
ATOM 2831 C C . TYR A 1 339 ? -26.927 18.937 15.095 1.00 76.75 339 TYR A C 1
ATOM 2833 O O . TYR A 1 339 ? -26.224 18.308 14.308 1.00 76.75 339 TYR A O 1
ATOM 2841 N N . CYS A 1 340 ? -27.166 20.236 14.963 1.00 80.75 340 CYS A N 1
ATOM 2842 C CA . CYS A 1 340 ? -26.499 21.135 14.034 1.00 80.75 340 CYS A CA 1
ATOM 2843 C C . CYS A 1 340 ? -25.382 21.883 14.773 1.00 80.75 340 CYS A C 1
ATOM 2845 O O . CYS A 1 340 ? -25.644 22.479 15.815 1.00 80.75 340 CYS A O 1
ATOM 2847 N N . HIS A 1 341 ? -24.168 21.927 14.220 1.00 79.31 341 HIS A N 1
ATOM 2848 C CA . HIS A 1 341 ? -23.049 22.648 14.849 1.00 79.31 341 HIS A CA 1
ATOM 2849 C C . HIS A 1 341 ? -23.326 24.146 15.048 1.00 79.31 341 HIS A C 1
ATOM 2851 O O . HIS A 1 341 ? -22.871 24.726 16.028 1.00 79.31 341 HIS A O 1
ATOM 2857 N N . GLU A 1 342 ? -24.103 24.761 14.154 1.00 84.00 342 GLU A N 1
ATOM 2858 C CA . GLU A 1 342 ? -24.434 26.189 14.219 1.00 84.00 342 GLU A CA 1
ATOM 2859 C C . GLU A 1 342 ? -25.676 26.471 15.079 1.00 84.00 342 GLU A C 1
ATOM 2861 O O . GLU A 1 342 ? -25.762 27.497 15.751 1.00 84.00 342 GLU A O 1
ATOM 2866 N N . CYS A 1 343 ? -26.668 25.572 15.058 1.00 86.06 343 CYS A N 1
ATOM 2867 C CA . CYS A 1 343 ? -27.987 25.823 15.652 1.00 86.06 343 CYS A CA 1
ATOM 2868 C C . CYS A 1 343 ? -28.298 24.979 16.902 1.00 86.06 343 CYS A C 1
ATOM 2870 O O . CYS A 1 343 ? -29.344 25.175 17.521 1.00 86.06 343 CYS A O 1
ATOM 2872 N N . GLY A 1 344 ? -27.425 24.043 17.283 1.00 83.38 344 GLY A N 1
ATOM 2873 C CA . GLY A 1 344 ? -27.668 23.083 18.358 1.00 83.38 344 GLY A CA 1
ATOM 2874 C C . GLY A 1 344 ? -28.720 22.038 17.978 1.00 83.38 344 GLY A C 1
ATOM 2875 O O . GLY A 1 344 ? -28.750 21.552 16.850 1.00 83.38 344 GLY A O 1
ATOM 2876 N N . ILE A 1 345 ? -29.587 21.665 18.921 1.00 84.12 345 ILE A N 1
ATOM 2877 C CA . ILE A 1 345 ? -30.654 20.682 18.679 1.00 84.12 345 ILE A CA 1
ATOM 2878 C C . ILE A 1 345 ? -31.787 21.353 17.897 1.00 84.12 345 ILE A C 1
ATOM 2880 O O . ILE A 1 345 ? -32.482 22.223 18.422 1.00 84.12 345 ILE A O 1
ATOM 2884 N N . VAL A 1 346 ? -31.985 20.928 16.652 1.00 84.88 346 VAL A N 1
ATOM 2885 C CA . VAL A 1 346 ? -32.954 21.510 15.717 1.00 84.88 346 VAL A CA 1
ATOM 2886 C C . VAL A 1 346 ? -33.692 20.439 14.941 1.00 84.88 346 VAL A C 1
ATOM 2888 O O . VAL A 1 346 ? -33.269 19.289 14.870 1.00 84.88 346 VAL A O 1
ATOM 2891 N N . GLU A 1 347 ? -34.813 20.835 14.354 1.00 84.88 347 GLU A N 1
ATOM 2892 C CA . GLU A 1 347 ? -35.516 20.007 13.389 1.00 84.88 347 GLU A CA 1
ATOM 2893 C C . GLU A 1 347 ? -34.652 19.809 12.134 1.00 84.88 347 GLU A C 1
ATOM 2895 O O . GLU A 1 347 ? -34.033 20.761 11.640 1.00 84.88 347 GLU A O 1
ATOM 2900 N N . VAL A 1 348 ? -34.599 18.574 11.646 1.00 84.62 348 VAL A N 1
ATOM 2901 C CA . VAL A 1 348 ? -33.830 18.184 10.468 1.00 84.62 348 VAL A CA 1
ATOM 2902 C C . VAL A 1 348 ? -34.689 17.373 9.501 1.00 84.62 348 VAL A C 1
ATOM 2904 O O . VAL A 1 348 ? -35.514 16.554 9.919 1.00 84.62 348 VAL A O 1
ATOM 2907 N N . ASP A 1 349 ? -34.449 17.581 8.210 1.00 85.69 349 ASP A N 1
ATOM 2908 C CA . ASP A 1 349 ? -35.083 16.843 7.121 1.00 85.69 349 ASP A CA 1
ATOM 2909 C C . ASP A 1 349 ? -34.140 15.761 6.591 1.00 85.69 349 ASP A C 1
ATOM 2911 O O . ASP A 1 349 ? -32.971 16.019 6.294 1.00 85.69 349 ASP A O 1
ATOM 2915 N N . PHE A 1 350 ? -34.647 14.537 6.444 1.00 84.62 350 PHE A N 1
ATOM 2916 C CA . PHE A 1 350 ? -33.893 13.441 5.841 1.00 84.62 350 PHE A CA 1
ATOM 2917 C C . PHE A 1 350 ? -33.606 13.731 4.366 1.00 84.62 350 PHE A C 1
ATOM 2919 O O . PHE A 1 350 ? -34.510 14.073 3.602 1.00 84.62 350 PHE A O 1
ATOM 2926 N N . LYS A 1 351 ? -32.353 13.532 3.948 1.00 85.44 351 LYS A N 1
ATOM 2927 C CA . LYS A 1 351 ? -31.950 13.654 2.547 1.00 85.44 351 LYS A CA 1
ATOM 2928 C C . LYS A 1 351 ? -31.662 12.293 1.929 1.00 85.44 351 LYS A C 1
ATOM 2930 O O . LYS A 1 351 ? -32.275 11.944 0.925 1.00 85.44 351 LYS A O 1
ATOM 2935 N N . GLN A 1 352 ? -30.727 11.539 2.503 1.00 86.19 352 GLN A N 1
ATOM 2936 C CA . GLN A 1 352 ? -30.339 10.225 1.986 1.00 86.19 352 GLN A CA 1
ATOM 2937 C C . GLN A 1 352 ? -29.582 9.387 3.018 1.00 86.19 352 GLN A C 1
ATOM 2939 O O . GLN A 1 352 ? -29.006 9.912 3.970 1.00 86.19 352 GLN A O 1
ATOM 2944 N N . MET A 1 353 ? -29.534 8.075 2.785 1.00 86.44 353 MET A N 1
ATOM 2945 C CA . MET A 1 353 ? -28.593 7.179 3.451 1.00 86.44 353 MET A CA 1
ATOM 2946 C C . MET A 1 353 ? -27.335 7.020 2.600 1.00 86.44 353 MET A C 1
ATOM 2948 O O . MET A 1 353 ? -27.413 6.759 1.404 1.00 86.44 353 MET A O 1
ATOM 2952 N N . ILE A 1 354 ? -26.181 7.152 3.243 1.00 86.19 354 ILE A N 1
ATOM 2953 C CA . ILE A 1 354 ? -24.852 7.023 2.658 1.00 86.19 354 ILE A CA 1
ATOM 2954 C C . ILE A 1 354 ? -24.273 5.673 3.112 1.00 86.19 354 ILE A C 1
ATOM 2956 O O . ILE A 1 354 ? -23.906 5.549 4.285 1.00 86.19 354 ILE A O 1
ATOM 2960 N N . PRO A 1 355 ? -24.197 4.657 2.235 1.00 85.25 355 PRO A N 1
ATOM 2961 C CA . PRO A 1 355 ? -23.516 3.404 2.525 1.00 85.25 355 PRO A CA 1
ATOM 2962 C C . PRO A 1 355 ? -22.001 3.613 2.607 1.00 85.25 355 PRO A C 1
ATOM 2964 O O . PRO A 1 355 ? -21.395 4.263 1.758 1.00 85.25 355 PRO A O 1
ATOM 2967 N N . LEU A 1 356 ? -21.378 3.019 3.619 1.00 85.75 356 LEU A N 1
ATOM 2968 C CA . LEU A 1 356 ? -19.948 3.092 3.890 1.00 85.75 356 LEU A CA 1
ATOM 2969 C C . LEU A 1 356 ? -19.392 1.705 4.227 1.00 85.75 356 LEU A C 1
ATOM 2971 O O . LEU A 1 356 ? -20.094 0.827 4.739 1.00 85.75 356 LEU A O 1
ATOM 2975 N N . ASN A 1 357 ? -18.093 1.530 3.987 1.00 86.44 357 ASN A N 1
ATOM 2976 C CA . ASN A 1 357 ? -17.332 0.452 4.613 1.00 86.44 357 ASN A CA 1
ATOM 2977 C C . ASN A 1 357 ? -16.975 0.802 6.064 1.00 86.44 357 ASN A C 1
ATOM 2979 O O . ASN A 1 357 ? -17.071 1.953 6.497 1.00 86.44 357 ASN A O 1
ATOM 2983 N N . GLU A 1 358 ? -16.523 -0.214 6.788 1.00 88.31 358 GLU A N 1
ATOM 2984 C CA . GLU A 1 358 ? -16.158 -0.156 8.201 1.00 88.31 358 GLU A CA 1
ATOM 2985 C C . GLU A 1 358 ? -15.193 0.993 8.511 1.00 88.31 358 GLU A C 1
ATOM 2987 O O . GLU A 1 358 ? -15.471 1.823 9.373 1.00 88.31 358 GLU A O 1
ATOM 2992 N N . LYS A 1 359 ? -14.092 1.103 7.759 1.00 86.00 359 LYS A N 1
ATOM 2993 C CA . LYS A 1 359 ? -13.048 2.097 8.034 1.00 86.00 359 LYS A CA 1
ATOM 2994 C C . LYS A 1 359 ? -13.554 3.528 7.869 1.00 86.00 359 LYS A C 1
ATOM 2996 O O . LYS A 1 359 ? -13.230 4.400 8.673 1.00 86.00 359 LYS A O 1
ATOM 3001 N N . HIS A 1 360 ? -14.346 3.784 6.830 1.00 82.94 360 HIS A N 1
ATOM 3002 C CA . HIS A 1 360 ? -14.918 5.111 6.600 1.00 82.94 360 HIS A CA 1
ATOM 3003 C C . HIS A 1 360 ? -15.992 5.444 7.634 1.00 82.94 360 HIS A C 1
ATOM 3005 O O . HIS A 1 360 ? -16.034 6.576 8.118 1.00 82.94 360 HIS A O 1
ATOM 3011 N N . TYR A 1 361 ? -16.808 4.460 8.018 1.00 87.12 361 TYR A N 1
ATOM 3012 C CA . TYR A 1 361 ? -17.781 4.618 9.092 1.00 87.12 361 TYR A CA 1
ATOM 3013 C C . TYR A 1 361 ? -17.099 4.992 10.415 1.00 87.12 361 TYR A C 1
ATOM 3015 O O . TYR A 1 361 ? -17.495 5.973 11.038 1.00 87.12 361 TYR A O 1
ATOM 3023 N N . GLU A 1 362 ? -16.025 4.297 10.807 1.00 86.56 362 GLU A N 1
ATOM 3024 C CA . GLU A 1 362 ? -15.240 4.622 12.008 1.00 86.56 362 GLU A CA 1
ATOM 3025 C C . GLU A 1 362 ? -14.678 6.050 11.971 1.00 86.56 362 GLU A C 1
ATOM 3027 O O . GLU A 1 362 ? -14.789 6.794 12.946 1.00 86.56 362 GLU A O 1
ATOM 3032 N N . GLN A 1 363 ? -14.103 6.466 10.839 1.00 83.94 363 GLN A N 1
ATOM 3033 C CA . GLN A 1 363 ? -13.556 7.817 10.685 1.00 83.94 363 GLN A CA 1
ATOM 3034 C C . GLN A 1 363 ? -14.631 8.897 10.802 1.00 83.94 363 GLN A C 1
ATOM 3036 O O . GLN A 1 363 ? -14.413 9.923 11.450 1.00 83.94 363 GLN A O 1
ATOM 3041 N N . MET A 1 364 ? -15.789 8.678 10.181 1.00 82.19 364 MET A N 1
ATOM 3042 C CA . MET A 1 364 ? -16.909 9.606 10.278 1.00 82.19 364 MET A CA 1
ATOM 3043 C C . MET A 1 364 ? -17.518 9.623 11.678 1.00 82.19 364 MET A C 1
ATOM 3045 O O . MET A 1 364 ? -17.873 10.695 12.160 1.00 82.19 364 MET A O 1
ATOM 3049 N N . LEU A 1 365 ? -17.578 8.477 12.358 1.00 85.44 365 LEU A N 1
ATOM 3050 C CA . LEU A 1 365 ? -18.058 8.380 13.733 1.00 85.44 365 LEU A CA 1
ATOM 3051 C C . LEU A 1 365 ? -17.161 9.176 14.685 1.00 85.44 365 LEU A C 1
ATOM 3053 O O . LEU A 1 365 ? -17.670 9.926 15.511 1.00 85.44 365 LEU A O 1
ATOM 3057 N N . ILE A 1 366 ? -15.836 9.077 14.528 1.00 84.25 366 ILE A N 1
ATOM 3058 C CA . ILE A 1 366 ? -14.883 9.886 15.298 1.00 84.25 366 ILE A CA 1
ATOM 3059 C C . ILE A 1 366 ? -15.127 11.376 15.042 1.00 84.25 366 ILE A C 1
ATOM 3061 O O . ILE A 1 366 ? -15.303 12.114 16.005 1.00 84.25 366 ILE A O 1
ATOM 3065 N N . LYS A 1 367 ? -15.198 11.811 13.771 1.00 80.75 367 LYS A N 1
ATOM 3066 C CA . LYS A 1 367 ? -15.471 13.221 13.421 1.00 80.75 367 LYS A CA 1
ATOM 3067 C C . LYS A 1 367 ? -16.779 13.721 14.044 1.00 80.75 367 LYS A C 1
ATOM 3069 O O . LYS A 1 367 ? -16.823 14.835 14.557 1.00 80.75 367 LYS A O 1
ATOM 3074 N N . PHE A 1 368 ? -17.829 12.904 13.987 1.00 80.81 368 PHE A N 1
ATOM 3075 C CA . PHE A 1 368 ? -19.130 13.219 14.567 1.00 80.81 368 PHE A CA 1
ATOM 3076 C C . PHE A 1 368 ? -19.020 13.417 16.083 1.00 80.81 368 PHE A C 1
ATOM 3078 O O . PHE A 1 368 ? -19.391 14.474 16.580 1.00 80.81 368 PHE A O 1
ATOM 3085 N N . ILE A 1 369 ? -18.421 12.460 16.800 1.00 82.00 369 ILE A N 1
ATOM 3086 C CA . ILE A 1 369 ? -18.250 12.527 18.260 1.00 82.00 369 ILE A CA 1
ATOM 3087 C C . ILE A 1 369 ? -17.371 13.714 18.676 1.00 82.00 369 ILE A C 1
ATOM 3089 O O . ILE A 1 369 ? -17.653 14.341 19.689 1.00 82.00 369 ILE A O 1
ATOM 3093 N N . THR A 1 370 ? -16.312 14.037 17.926 1.00 79.31 370 THR A N 1
ATOM 3094 C CA . THR A 1 370 ? -15.414 15.153 18.274 1.00 79.31 370 THR A CA 1
ATOM 3095 C C . THR A 1 370 ? -16.013 16.532 18.027 1.00 79.31 370 THR A C 1
ATOM 3097 O O . THR A 1 370 ? -15.530 17.499 18.610 1.00 79.31 370 THR A O 1
ATOM 3100 N N . ASN A 1 371 ? -17.004 16.634 17.138 1.00 72.50 371 ASN A N 1
ATOM 3101 C CA . ASN A 1 371 ? -17.639 17.905 16.796 1.00 72.50 371 ASN A CA 1
ATOM 3102 C C . ASN A 1 371 ? -18.981 18.126 17.521 1.00 72.50 371 ASN A C 1
ATOM 3104 O O . ASN A 1 371 ? -19.544 19.218 17.406 1.00 72.50 371 ASN A O 1
ATOM 3108 N N . MET A 1 372 ? -19.518 17.110 18.208 1.00 64.88 372 MET A N 1
ATOM 3109 C CA . MET A 1 372 ? -20.617 17.280 19.169 1.00 64.88 372 MET A CA 1
ATOM 3110 C C . MET A 1 372 ? -20.145 18.118 20.352 1.00 64.88 372 MET A C 1
ATOM 3112 O O . MET A 1 372 ? -20.857 19.103 20.658 1.00 64.88 372 MET A O 1
#

Radius of gyration: 28.16 Å; chains: 1; bounding box: 83×78×73 Å

Foldseek 3Di:
DVVVVVVVVVVVVVVVVDPQLVVVDPDDPVLSVQLVVQLVVLQFDFDQPDDAPDFDDFPLCVVCVVLLVVLSCLLSPQQSSLLSSLVSCQPPPPPQLVNLVSLLSNLVSLVVSVLSLLVSLCVSLVLPAASDPVSLVVLLVLLVVCVVCVVVLVVLLVVLVVDPDDPVSVVSNVVSVVSVVSNPDDHHHRDLVSSLVSCVQWFPADPLRVVLNCLSNDCLNVVSVVVNCCCVPAHRSNG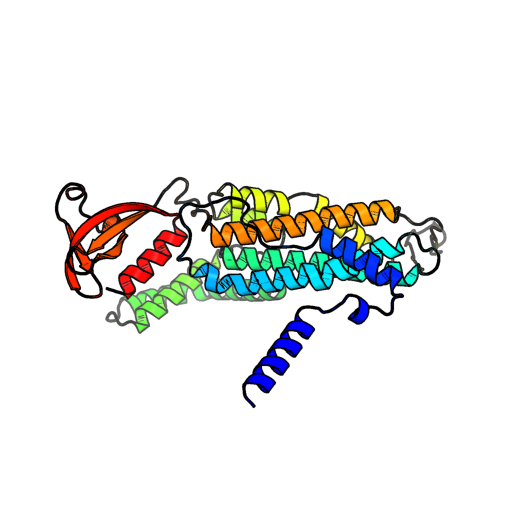QWGFDPDDDVPPDGDTDRPPPDDDRSVVNSVSVVVSSNSSSVSSNSVSNCSRSVNRTATPVQPPPKWKWWWKAFPPPRDTDTHGPVPDDPVPLPHFDWDQDLVPGTGTIHTDDIDIHGPVVSVVVVVVNVVSD